Protein 6H6O (pdb70)

Sequence (237 aa):
EMPFKPLVTAGIESLLNTFLYRSPALKTARSRLLGKVLRVEVKGFSTSLILVFSSERQVDVLGEWAGDDADCTVIAYASVVLPKLRDRQQLTALIRSGELEVQGDIQVVQNFVALADLAEFDPAFKPLVTAGIESLLNTFLYRSPALKTARSRLLGKVLRVEVKGFSTSLIILVFSERQVDVLGEWAGDADCTVIAYASVLPKLRDRQQLTALIRSGELEVQGDIQVVQNFVALADLAEFD

B-factor: mean 33.16, std 16.8, range [12.69, 120.86]

Nearest PDB structures (foldseek):
  6h6o-assembly1_A  TM=1.008E+00  e=1.075E-24  Escherichia coli K-12
  6h6p-assembly1_A  TM=9.552E-01  e=2.671E-21  Escherichia coli K-12
  4uei-assembly1_A  TM=6.379E-01  e=2.459E-05  Helicoverpa armigera
  4pdx-assembly1_A  TM=7.344E-01  e=1.151E-03  Escherichia coli K-12
  2nbn-assembly1_A  TM=5.584E-01  e=2.875E-04  Aedes aegypti

Radius of gyration: 18.79 Å; Cα contacts (8 Å, |Δi|>4): 420; chains: 2; bounding box: 50×46×36 Å

Foldseek 3Di:
DDDDVVVVQVVVQVVCCVLQQPDPVLQVLLVLCAQAWEWEAAPPDPWIWIWGRHNRGIHIDGDDPDDHQKYKYAHPVCVVQLLALVSVVVCCVVVRMPMDHDPSNVNSVSVSSNVSVVDPD/DQVVVQVVVQVVQCVQQVPDPVLQVLLVLQAQFWEWEAAPPDPWIWIWGRHSRGTHIHRDDPDDGQKYKYAHPVCVVVLQALVCVVVCCVVVRIPMDHDPVNSSSVNPSSVVSDDD

Secondary structure (DSSP, 8-state):
---HHHHHHHHHHHHHHHHHTS-GGGHHHHHTTTT-EEEEEETT-SSEEEEEE-SS-EEEES--SS--SEEEEE-GGGGGG-SSHHHHHHHHHHTSEEEEE-HHHHHHHHHHHHHHHHS--/-HHHHHHHHHHHHHHHHTS-GGGHHHHHTTTT-EEEEEETT-SSEEEEEE-SS-EEEES--SS--SEEEEE-GGGGGGTT-HHHHHHHHHHTSSEEEE-HHHHHHHHHHHHHTS--

Solvent-accessible surface area: 13080 Å² total; per-residue (Å²): 97,74,84,40,61,70,21,41,13,60,21,50,42,69,34,29,29,50,46,1,23,188,7,115,78,9,120,116,4,19,57,114,0,78,59,66,14,2,51,33,52,29,102,56,72,121,57,13,29,0,8,34,2,51,102,206,75,0,52,12,71,17,130,79,119,49,133,33,55,1,21,9,34,14,123,25,23,8,118,46,71,37,142,45,88,141,60,0,50,52,8,49,205,72,57,74,6,89,35,91,68,51,69,111,2,5,40,32,33,3,29,0,25,57,72,8,136,159,17,135,92,132,55,100,66,40,16,60,18,43,40,69,30,18,29,40,10,0,24,149,22,115,87,14,121,113,24,18,55,139,0,78,59,68,16,2,58,17,50,16,102,49,64,116,77,16,30,0,6,39,1,45,116,199,38,0,52,5,87,17,140,74,117,48,136,29,59,0,23,2,31,4,119,13,24,8,58,44,73,15,59,58,100,164,58,4,78,56,7,53,201,73,58,70,1,92,35,90,67,53,75,98,2,1,56,15,22,0,22,1,3,38,116,1,37,174,174

Structure (mmCIF, N/CA/C/O backbone):
data_6H6O
#
_entry.id   6H6O
#
_cell.length_a   48.660
_cell.length_b   67.870
_cell.length_c   74.607
_cell.angle_alpha   90.00
_cell.angle_beta   90.00
_cell.angle_gamma   90.00
#
_symmetry.space_group_name_H-M   'P 21 21 21'
#
loop_
_entity.id
_entity.type
_entity.pdbx_description
1 polymer 'Ubiquinone biosynthesis protein UbiJ'
2 non-polymer '(2S)-2-hydroxybutanedioic acid'
3 non-polymer DI(HYDROXYETHYL)ETHER
4 non-polymer 'CALCIUM ION'
5 water water
#
loop_
_atom_site.group_PDB
_atom_site.id
_atom_site.type_symbol
_atom_site.label_atom_id
_atom_site.label_alt_id
_atom_site.label_comp_id
_atom_site.label_asym_id
_atom_site.label_entity_id
_atom_site.label_seq_id
_atom_site.pdbx_PDB_ins_code
_atom_site.Cartn_x
_atom_site.Cartn_y
_atom_site.Cartn_z
_atom_site.occupancy
_atom_site.B_iso_or_equiv
_atom_site.auth_seq_id
_atom_site.auth_comp_id
_atom_site.auth_asym_id
_atom_site.auth_atom_id
_atom_site.pdbx_PDB_model_num
ATOM 1 N N . GLU A 1 11 ? -45.846 1.979 -11.858 1.00 56.60 11 GLU A N 1
ATOM 2 C CA . GLU A 1 11 ? -45.340 2.053 -13.225 1.00 55.34 11 GLU A CA 1
ATOM 3 C C . GLU A 1 11 ? -44.039 2.871 -13.310 1.00 58.78 11 GLU A C 1
ATOM 4 O O . GLU A 1 11 ? -44.012 4.036 -12.903 1.00 59.30 11 GLU A O 1
ATOM 10 N N . MET A 1 12 ? -42.962 2.247 -13.827 1.00 53.43 12 MET A N 1
ATOM 11 C CA . MET A 1 12 ? -41.645 2.876 -13.993 1.00 51.77 12 MET A CA 1
ATOM 12 C C . MET A 1 12 ? -41.481 3.363 -15.444 1.00 50.07 12 MET A C 1
ATOM 13 O O . MET A 1 12 ? -41.594 2.528 -16.346 1.00 49.81 12 MET A O 1
ATOM 18 N N . PRO A 1 13 ? -41.210 4.673 -15.712 1.00 42.18 13 PRO A N 1
ATOM 19 C CA . PRO A 1 13 ? -41.026 5.121 -17.113 1.00 39.09 13 PRO A CA 1
ATOM 20 C C . PRO A 1 13 ? -39.923 4.347 -17.831 1.00 34.92 13 PRO A C 1
ATOM 21 O O . PRO A 1 13 ? -38.939 3.951 -17.198 1.00 33.03 13 PRO A O 1
ATOM 25 N N . PHE A 1 14 ? -40.088 4.137 -19.146 1.00 27.75 14 PHE A N 1
ATOM 26 C CA . PHE A 1 14 ? -39.176 3.305 -19.940 1.00 25.94 14 PHE A CA 1
ATOM 27 C C . PHE A 1 14 ? -37.774 3.871 -20.113 1.00 25.94 14 PHE A C 1
ATOM 28 O O . PHE A 1 14 ? -36.801 3.128 -19.902 1.00 24.47 14 PHE A O 1
ATOM 36 N N . LYS A 1 15 ? -37.663 5.136 -20.576 1.00 22.36 15 LYS A N 1
ATOM 37 C CA . LYS A 1 15 ? -36.369 5.763 -20.849 1.00 22.34 15 LYS A CA 1
ATOM 38 C C . LYS A 1 15 ? -35.390 5.698 -19.653 1.00 23.41 15 LYS A C 1
ATOM 39 O O . LYS A 1 15 ? -34.292 5.214 -19.886 1.00 23.13 15 LYS A O 1
ATOM 45 N N . PRO A 1 16 ? -35.732 6.115 -18.394 1.00 23.06 16 PRO A N 1
ATOM 46 C CA . PRO A 1 16 ? -34.760 5.992 -17.282 1.00 23.16 16 PRO A CA 1
ATOM 47 C C . PRO A 1 16 ? -34.318 4.548 -17.003 1.00 24.25 16 PRO A C 1
ATOM 48 O O . PRO A 1 16 ? -33.176 4.339 -16.594 1.00 22.85 16 PRO A O 1
ATOM 52 N N . LEU A 1 17 ? -35.199 3.550 -17.271 1.00 20.77 17 LEU A N 1
ATOM 53 C CA . LEU A 1 17 ? -34.830 2.134 -17.114 1.00 19.74 17 LEU A CA 1
ATOM 54 C C . LEU A 1 17 ? -33.787 1.738 -18.157 1.00 22.59 17 LEU A C 1
ATOM 55 O O . LEU A 1 17 ? -32.868 0.987 -17.841 1.00 20.74 17 LEU A O 1
ATOM 60 N N . VAL A 1 18 ? -33.926 2.249 -19.400 1.00 19.70 18 VAL A N 1
ATOM 61 C CA . VAL A 1 18 ? -32.967 1.983 -20.485 1.00 19.87 18 VAL A CA 1
ATOM 62 C C . VAL A 1 18 ? -31.587 2.619 -20.146 1.00 21.00 18 VAL A C 1
ATOM 63 O O . VAL A 1 18 ? -30.548 1.946 -20.259 1.00 19.94 18 VAL A O 1
ATOM 67 N N . THR A 1 19 ? -31.574 3.916 -19.740 1.00 18.61 19 THR A N 1
ATOM 68 C CA . THR A 1 19 ? -30.295 4.580 -19.408 1.00 18.16 19 THR A CA 1
ATOM 69 C C . THR A 1 19 ? -29.594 3.891 -18.217 1.00 21.18 19 THR A C 1
ATOM 70 O O . THR A 1 19 ? -28.381 3.660 -18.278 1.00 21.06 19 THR A O 1
ATOM 74 N N . ALA A 1 20 ? -30.358 3.519 -17.177 1.00 18.67 20 ALA A N 1
ATOM 75 C CA . ALA A 1 20 ? -29.815 2.790 -16.009 1.00 20.26 20 ALA A CA 1
ATOM 76 C C . ALA A 1 20 ? -29.198 1.428 -16.405 1.00 21.20 20 ALA A C 1
ATOM 77 O O . ALA A 1 20 ? -28.118 1.083 -15.912 1.00 20.06 20 ALA A O 1
ATOM 79 N N . GLY A 1 21 ? -29.868 0.702 -17.310 1.00 18.37 21 GLY A N 1
ATOM 80 C CA . GLY A 1 21 ? -29.416 -0.592 -17.833 1.00 18.17 21 GLY A CA 1
ATOM 81 C C . GLY A 1 21 ? -28.122 -0.456 -18.620 1.00 19.37 21 GLY A C 1
ATOM 82 O O . GLY A 1 21 ? -27.169 -1.220 -18.409 1.00 18.32 21 GLY A O 1
ATOM 83 N N . ILE A 1 22 ? -28.051 0.558 -19.489 1.00 15.44 22 ILE A N 1
ATOM 84 C CA . ILE A 1 22 ? -26.831 0.821 -20.266 1.00 15.67 22 ILE A CA 1
ATOM 85 C C . ILE A 1 22 ? -25.684 1.167 -19.317 1.00 18.15 22 ILE A C 1
ATOM 86 O O . ILE A 1 22 ? -24.582 0.658 -19.498 1.00 17.86 22 ILE A O 1
ATOM 91 N N . GLU A 1 23 ? -25.949 2.006 -18.292 1.00 15.57 23 GLU A N 1
ATOM 92 C CA . GLU A 1 23 ? -24.932 2.400 -17.313 1.00 15.25 23 GLU A CA 1
ATOM 93 C C . GLU A 1 23 ? -24.379 1.161 -16.586 1.00 18.17 23 GLU A C 1
ATOM 94 O O . GLU A 1 23 ? -23.154 1.012 -16.469 1.00 16.82 23 GLU A O 1
ATOM 100 N N . SER A 1 24 ? -25.288 0.267 -16.115 1.00 16.42 24 SER A N 1
ATOM 101 C CA . SER A 1 24 ? -24.879 -0.954 -15.424 1.00 16.26 24 SER A CA 1
ATOM 102 C C . SER A 1 24 ? -23.976 -1.827 -16.326 1.00 21.22 24 SER A C 1
ATOM 103 O O . SER A 1 24 ? -22.923 -2.281 -15.884 1.00 21.75 24 SER A O 1
ATOM 106 N N . LEU A 1 25 ? -24.384 -2.015 -17.589 1.00 18.42 25 LEU A N 1
ATOM 107 C CA . LEU A 1 25 ? -23.656 -2.802 -18.596 1.00 19.09 25 LEU A CA 1
ATOM 108 C C . LEU A 1 25 ? -22.258 -2.214 -18.817 1.00 21.08 25 LEU A C 1
ATOM 109 O O . LEU A 1 25 ? -21.280 -2.958 -18.750 1.00 20.28 25 LEU A O 1
ATOM 114 N N . LEU A 1 26 ? -22.172 -0.895 -19.076 1.00 16.76 26 LEU A N 1
ATOM 115 C CA . LEU A 1 26 ? -20.894 -0.204 -19.302 1.00 16.97 26 LEU A CA 1
ATOM 116 C C . LEU A 1 26 ? -19.970 -0.289 -18.107 1.00 20.65 26 LEU A C 1
ATOM 117 O O . LEU A 1 26 ? -18.775 -0.495 -18.291 1.00 21.09 26 LEU A O 1
ATOM 122 N N . ASN A 1 27 ? -20.508 -0.138 -16.880 1.00 16.24 27 ASN A N 1
ATOM 123 C CA . ASN A 1 27 ? -19.661 -0.226 -15.703 1.00 16.72 27 ASN A CA 1
ATOM 124 C C . ASN A 1 27 ? -19.130 -1.646 -15.454 1.00 20.16 27 ASN A C 1
ATOM 125 O O . ASN A 1 27 ? -17.938 -1.808 -15.190 1.00 18.87 27 ASN A O 1
ATOM 130 N N . THR A 1 28 ? -19.967 -2.661 -15.628 1.00 16.98 28 THR A N 1
ATOM 131 C CA . THR A 1 28 ? -19.483 -4.035 -15.447 1.00 17.39 28 THR A CA 1
ATOM 132 C C . THR A 1 28 ? -18.446 -4.404 -16.521 1.00 22.42 28 THR A C 1
ATOM 133 O O . THR A 1 28 ? -17.446 -5.065 -16.222 1.00 24.26 28 THR A O 1
ATOM 137 N N . PHE A 1 29 ? -18.663 -3.950 -17.755 1.00 18.92 29 PHE A N 1
ATOM 138 C CA . PHE A 1 29 ? -17.783 -4.279 -18.879 1.00 21.06 29 PHE A CA 1
ATOM 139 C C . PHE A 1 29 ? -16.441 -3.517 -18.883 1.00 21.94 29 PHE A C 1
ATOM 140 O O . PHE A 1 29 ? -15.378 -4.121 -19.129 1.00 21.11 29 PHE A O 1
ATOM 148 N N . LEU A 1 30 ? -16.489 -2.221 -18.555 1.00 18.05 30 LEU A N 1
ATOM 149 C CA . LEU A 1 30 ? -15.349 -1.313 -18.650 1.00 17.55 30 LEU A CA 1
ATOM 150 C C . LEU A 1 30 ? -14.660 -0.932 -17.357 1.00 21.92 30 LEU A C 1
ATOM 151 O O . LEU A 1 30 ? -13.457 -0.694 -17.389 1.00 21.77 30 LEU A O 1
ATOM 156 N N . TYR A 1 31 ? -15.389 -0.845 -16.238 1.00 18.29 31 TYR A N 1
ATOM 157 C CA . TYR A 1 31 ? -14.820 -0.365 -14.976 1.00 18.16 31 TYR A CA 1
ATOM 158 C C . TYR A 1 31 ? -14.540 -1.411 -13.908 1.00 22.50 31 TYR A C 1
ATOM 159 O O . TYR A 1 31 ? -13.936 -1.070 -12.883 1.00 24.37 31 TYR A O 1
ATOM 168 N N . ARG A 1 32 ? -14.987 -2.656 -14.107 1.00 18.30 32 ARG A N 1
ATOM 169 C CA . ARG A 1 32 ? -14.794 -3.693 -13.091 1.00 19.60 32 ARG A CA 1
ATOM 170 C C . ARG A 1 32 ? -13.310 -4.119 -12.976 1.00 23.66 32 ARG A C 1
ATOM 171 O O . ARG A 1 32 ? -12.839 -4.364 -11.867 1.00 24.37 32 ARG A O 1
ATOM 179 N N . SER A 1 33 ? -12.593 -4.196 -14.107 1.00 19.00 33 SER A N 1
ATOM 180 C CA . SER A 1 33 ? -11.211 -4.666 -14.075 1.00 18.21 33 SER A CA 1
ATOM 181 C C . SER A 1 33 ? -10.175 -3.576 -13.789 1.00 21.27 33 SER A C 1
ATOM 182 O O . SER A 1 33 ? -10.043 -2.633 -14.574 1.00 20.21 33 SER A O 1
ATOM 185 N N . PRO A 1 34 ? -9.347 -3.747 -12.734 1.00 20.03 34 PRO A N 1
ATOM 186 C CA . PRO A 1 34 ? -8.283 -2.754 -12.480 1.00 19.55 34 PRO A CA 1
ATOM 187 C C . PRO A 1 34 ? -7.183 -2.745 -13.554 1.00 20.99 34 PRO A C 1
ATOM 188 O O . PRO A 1 34 ? -6.467 -1.744 -13.654 1.00 21.28 34 PRO A O 1
ATOM 192 N N . ALA A 1 35 ? -7.074 -3.832 -14.393 1.00 16.81 35 ALA A N 1
ATOM 193 C CA . ALA A 1 35 ? -6.068 -3.887 -15.459 1.00 17.42 35 ALA A CA 1
ATOM 194 C C . ALA A 1 35 ? -6.275 -2.782 -16.525 1.00 19.76 35 ALA A C 1
ATOM 195 O O . ALA A 1 35 ? -5.322 -2.419 -17.216 1.00 19.37 35 ALA A O 1
ATOM 197 N N . LEU A 1 3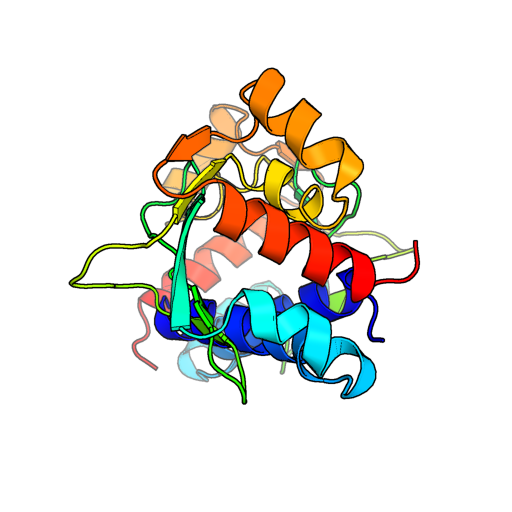6 ? -7.522 -2.298 -16.679 1.00 16.12 36 LEU A N 1
ATOM 198 C CA . LEU A 1 36 ? -7.869 -1.280 -17.687 1.00 15.65 36 LEU A CA 1
ATOM 199 C C . LEU A 1 36 ? -7.655 0.177 -17.258 1.00 19.64 36 LEU A C 1
ATOM 200 O O . LEU A 1 36 ? -7.951 1.095 -18.040 1.00 17.84 36 LEU A O 1
ATOM 205 N N . LYS A 1 37 ? -7.162 0.391 -16.032 1.00 18.66 37 LYS A N 1
ATOM 206 C CA . LYS A 1 37 ? -6.991 1.732 -15.470 1.00 18.79 37 LYS A CA 1
ATOM 207 C C . LYS A 1 37 ? -6.300 2.734 -16.414 1.00 18.61 37 LYS A C 1
ATOM 208 O O . LYS A 1 37 ? -6.826 3.829 -16.596 1.00 18.70 37 LYS A O 1
ATOM 214 N N . THR A 1 38 ? -5.167 2.361 -17.050 1.00 16.31 38 THR A N 1
ATOM 215 C CA . THR A 1 38 ? -4.464 3.332 -17.925 1.00 16.43 38 THR A CA 1
ATOM 216 C C . THR A 1 38 ? -5.268 3.678 -19.182 1.00 21.07 38 THR A C 1
ATOM 217 O O . THR A 1 38 ? -5.191 4.815 -19.666 1.00 21.20 38 THR A O 1
ATOM 221 N N . ALA A 1 39 ? -6.056 2.708 -19.697 1.00 17.86 39 ALA A N 1
ATOM 222 C CA . ALA A 1 39 ? -6.905 2.934 -20.865 1.00 17.08 39 ALA A CA 1
ATOM 223 C C . ALA A 1 39 ? -8.086 3.835 -20.476 1.00 20.18 39 ALA A C 1
ATOM 224 O O . ALA A 1 39 ? -8.439 4.725 -21.243 1.00 19.36 39 ALA A O 1
ATOM 226 N N . ARG A 1 40 ? -8.669 3.645 -19.280 1.00 15.44 40 ARG A N 1
ATOM 227 C CA . ARG A 1 40 ? -9.778 4.511 -18.822 1.00 16.54 40 ARG A CA 1
ATOM 228 C C . ARG A 1 40 ? -9.313 5.937 -18.553 1.00 20.05 40 ARG A C 1
ATOM 229 O O . ARG A 1 40 ? -10.086 6.874 -18.790 1.00 19.53 40 ARG A O 1
ATOM 237 N N . SER A 1 41 ? -8.039 6.112 -18.101 1.00 16.77 41 SER A N 1
ATOM 238 C CA . SER A 1 41 ? -7.502 7.450 -17.770 1.00 16.82 41 SER A CA 1
ATOM 239 C C . SER A 1 41 ? -7.608 8.446 -18.921 1.00 20.14 41 SER A C 1
ATOM 240 O O . SER A 1 41 ? -7.820 9.636 -18.684 1.00 18.76 41 SER A O 1
ATOM 243 N N . ARG A 1 42 ? -7.504 7.939 -20.171 1.00 16.13 42 ARG A N 1
ATOM 244 C CA . ARG A 1 42 ? -7.603 8.748 -21.391 1.00 16.33 42 ARG A CA 1
ATOM 245 C C . ARG A 1 42 ? -8.993 9.419 -21.549 1.00 18.02 42 ARG A C 1
ATOM 246 O O . ARG A 1 42 ? -9.114 10.388 -22.282 1.00 19.24 42 ARG A O 1
ATOM 254 N N . LEU A 1 43 ? -10.026 8.889 -20.881 1.00 12.69 43 LEU A N 1
ATOM 255 C CA . LEU A 1 43 ? -11.414 9.383 -20.956 1.00 13.66 43 LEU A CA 1
ATOM 256 C C . LEU A 1 43 ? -11.839 10.179 -19.717 1.00 16.55 43 LEU A C 1
ATOM 257 O O . LEU A 1 43 ? -12.964 10.684 -19.691 1.00 16.54 43 LEU A O 1
ATOM 262 N N . LEU A 1 44 ? -10.984 10.276 -18.695 1.00 15.51 44 LEU A N 1
ATOM 263 C CA . LEU A 1 44 ? -11.374 10.962 -17.438 1.00 17.10 44 LEU A CA 1
ATOM 264 C C . LEU A 1 44 ? -11.863 12.376 -17.670 1.00 17.59 44 LEU A C 1
ATOM 265 O O . LEU A 1 44 ? -11.205 13.158 -18.346 1.00 16.94 44 LEU A O 1
ATOM 270 N N . GLY A 1 45 ? -13.058 12.649 -17.170 1.00 15.86 45 GLY A N 1
ATOM 271 C CA . GLY A 1 45 ? -13.700 13.953 -17.304 1.00 16.15 45 GLY A CA 1
ATOM 272 C C . GLY A 1 45 ? -14.390 14.212 -18.624 1.00 19.62 45 GLY A C 1
ATOM 273 O O . GLY A 1 45 ? -15.040 15.252 -18.784 1.00 19.84 45 GLY A O 1
ATOM 274 N N . LYS A 1 46 ? -14.311 13.266 -19.567 1.00 15.21 46 LYS A N 1
ATOM 275 C CA . LYS A 1 46 ? -14.940 13.441 -20.873 1.00 13.83 46 LYS A CA 1
ATOM 276 C C . LYS A 1 46 ? -16.441 13.217 -20.855 1.00 17.71 46 LYS A C 1
ATOM 277 O O . LYS A 1 46 ? -16.957 12.373 -20.104 1.00 17.11 46 LYS A O 1
ATOM 283 N N . VAL A 1 47 ? -17.143 13.997 -21.681 1.00 13.43 47 VAL A N 1
ATOM 284 C CA . VAL A 1 47 ? -18.584 13.901 -21.943 1.00 12.75 47 VAL A CA 1
ATOM 285 C C . VAL A 1 47 ? -18.762 13.460 -23.418 1.00 18.89 47 VAL A C 1
ATOM 286 O O . VAL A 1 47 ? -18.406 14.214 -24.339 1.00 17.53 47 VAL A O 1
ATOM 290 N N . LEU A 1 48 ? -19.287 12.242 -23.632 1.00 17.14 48 LEU A N 1
ATOM 291 C CA . LEU A 1 48 ? -19.510 11.699 -24.963 1.00 17.26 48 LEU A CA 1
ATOM 292 C C . LEU A 1 48 ? -21.011 11.603 -25.208 1.00 19.71 48 LEU A C 1
ATOM 293 O O . LEU A 1 48 ? -21.696 10.859 -24.503 1.00 16.69 48 LEU A O 1
ATOM 298 N N . ARG A 1 49 ? -21.512 12.364 -26.198 1.00 16.63 49 ARG A N 1
ATOM 299 C CA . ARG A 1 49 ? -22.932 12.349 -26.571 1.00 16.21 49 ARG A CA 1
ATOM 300 C C . ARG A 1 49 ? -23.143 11.383 -27.737 1.00 20.00 49 ARG A C 1
ATOM 301 O O . ARG A 1 49 ? -22.452 11.476 -28.745 1.00 20.54 49 ARG A O 1
ATOM 309 N N . VAL A 1 50 ? -24.108 10.473 -27.600 1.00 16.93 50 VAL A N 1
ATOM 310 C CA . VAL A 1 50 ? -24.418 9.461 -28.607 1.00 17.89 50 VAL A CA 1
ATOM 311 C C . VAL A 1 50 ? -25.840 9.699 -29.104 1.00 23.57 50 VAL A C 1
ATOM 312 O O . VAL A 1 50 ? -26.794 9.627 -28.322 1.00 22.74 50 VAL A O 1
ATOM 316 N N . GLU A 1 51 ? -25.964 10.045 -30.394 1.00 21.45 51 GLU A N 1
ATOM 317 C CA . GLU A 1 51 ? -27.249 10.271 -31.059 1.00 21.85 51 GLU A CA 1
ATOM 318 C C . GLU A 1 51 ? -27.514 9.037 -31.910 1.00 26.12 51 GLU A C 1
ATOM 319 O O . GLU A 1 51 ? -26.830 8.827 -32.915 1.00 25.43 51 GLU A O 1
ATOM 325 N N . VAL A 1 52 ? -28.425 8.170 -31.463 1.00 24.30 52 VAL A N 1
ATOM 326 C CA . VAL A 1 52 ? -28.725 6.947 -32.209 1.00 25.06 52 VAL A CA 1
ATOM 327 C C . VAL A 1 52 ? -29.835 7.315 -33.203 1.00 27.64 52 VAL A C 1
ATOM 328 O O . VAL A 1 52 ? -30.936 7.698 -32.786 1.00 25.87 52 VAL A O 1
ATOM 332 N N . LYS A 1 53 ? -29.521 7.243 -34.513 1.00 24.14 53 LYS A N 1
ATOM 333 C CA . LYS A 1 53 ? -30.466 7.572 -35.576 1.00 25.43 53 LYS A CA 1
ATOM 334 C C . LYS A 1 53 ? -31.728 6.688 -35.460 1.00 29.10 53 LYS A C 1
ATOM 335 O O . LYS A 1 53 ? -31.614 5.496 -35.178 1.00 26.75 53 LYS A O 1
ATOM 341 N N . GLY A 1 54 ? -32.900 7.301 -35.608 1.00 29.04 54 GLY A N 1
ATOM 342 C CA . GLY A 1 54 ? -34.171 6.585 -35.493 1.00 30.09 54 GLY A CA 1
ATOM 343 C C . GLY A 1 54 ? -34.776 6.629 -34.103 1.00 34.62 54 GLY A C 1
ATOM 344 O O . GLY A 1 54 ? -35.960 6.330 -33.937 1.00 33.89 54 GLY A O 1
ATOM 345 N N . PHE A 1 55 ? -33.976 7.008 -33.100 1.00 32.20 55 PHE A N 1
ATOM 346 C CA . PHE A 1 55 ? -34.424 7.167 -31.714 1.00 32.50 55 PHE A CA 1
ATOM 347 C C . PHE A 1 55 ? -34.595 8.665 -31.450 1.00 39.89 55 PHE A C 1
ATOM 348 O O . PHE A 1 55 ? -33.816 9.473 -31.958 1.00 40.30 55 PHE A O 1
ATOM 356 N N . SER A 1 56 ? -35.616 9.035 -30.686 1.00 38.53 56 SER A N 1
ATOM 357 C CA . SER A 1 56 ? -35.918 10.443 -30.425 1.00 39.69 56 SER A CA 1
ATOM 358 C C . SER A 1 56 ? -35.064 11.083 -29.326 1.00 43.62 56 SER A C 1
ATOM 359 O O . SER A 1 56 ? -35.071 12.309 -29.196 1.00 44.99 56 SER A O 1
ATOM 362 N N . THR A 1 57 ? -34.314 10.270 -28.555 1.00 37.64 57 THR A N 1
ATOM 363 C CA . THR A 1 57 ? -33.515 10.764 -27.435 1.00 35.59 57 THR A CA 1
ATOM 3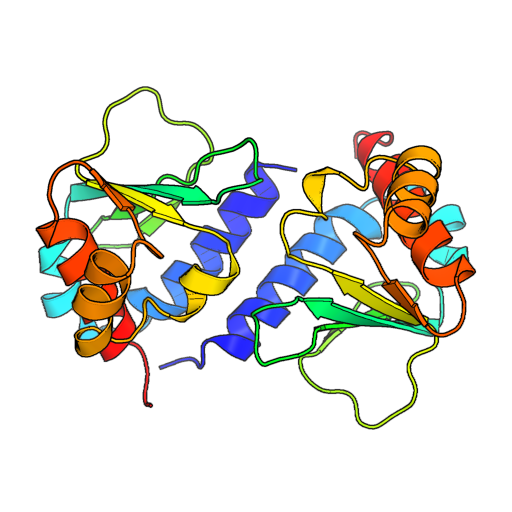64 C C . THR A 1 57 ? -32.010 10.505 -27.571 1.00 33.79 57 THR A C 1
ATOM 365 O O . THR A 1 57 ? -31.594 9.560 -28.219 1.00 33.07 57 THR A O 1
ATOM 369 N N . SER A 1 58 ? -31.212 11.309 -26.884 1.00 27.83 58 SER A N 1
ATOM 370 C CA . SER A 1 58 ? -29.751 11.207 -26.836 1.00 26.09 58 SER A CA 1
ATOM 371 C C . SER A 1 58 ? -29.314 10.301 -25.658 1.00 27.64 58 SER A C 1
ATOM 372 O O . SER A 1 58 ? -30.093 10.069 -24.727 1.00 27.18 58 SER A O 1
ATOM 375 N N . LEU A 1 59 ? -28.063 9.817 -25.710 1.00 22.63 59 LEU A N 1
ATOM 376 C CA . LEU A 1 59 ? -27.401 9.096 -24.627 1.00 21.48 59 LEU A CA 1
ATOM 377 C C . LEU A 1 59 ? -26.143 9.926 -24.321 1.00 23.85 59 LEU A C 1
ATOM 378 O O . LEU A 1 59 ? -25.413 10.294 -25.232 1.00 25.04 59 LEU A O 1
ATOM 383 N N . ILE A 1 60 ? -25.913 10.236 -23.069 1.00 16.92 60 ILE A N 1
ATOM 384 C CA . ILE A 1 60 ? -24.735 11.015 -22.698 1.00 16.15 60 ILE A CA 1
ATOM 385 C C . ILE A 1 60 ? -23.928 10.196 -21.686 1.00 19.69 60 ILE A C 1
ATOM 386 O O . ILE A 1 60 ? -24.463 9.758 -20.676 1.00 20.08 60 ILE A O 1
ATOM 391 N N . LEU A 1 61 ? -22.663 9.944 -22.010 1.00 15.13 61 LEU A N 1
ATOM 392 C CA . LEU A 1 61 ? -21.742 9.161 -21.178 1.00 14.23 61 LEU A CA 1
ATOM 393 C C . LEU A 1 61 ? -20.756 10.132 -20.519 1.00 18.54 61 LEU A C 1
ATOM 394 O O . LEU A 1 61 ? -20.082 10.897 -21.228 1.00 17.36 61 LEU A O 1
ATOM 399 N N . VAL A 1 62 ? -20.698 10.135 -19.183 1.00 13.29 62 VAL A N 1
ATOM 400 C CA . VAL A 1 62 ? -19.778 11.036 -18.438 1.00 13.51 62 VAL A CA 1
ATOM 401 C C . VAL A 1 62 ? -18.787 10.147 -17.716 1.00 17.43 62 VAL A C 1
ATOM 402 O O . VAL A 1 62 ? -19.175 9.427 -16.801 1.00 17.55 62 VAL A O 1
ATOM 406 N N . PHE A 1 63 ? -17.514 10.219 -18.106 1.00 16.10 63 PHE A N 1
ATOM 407 C CA . PHE A 1 63 ? -16.475 9.353 -17.560 1.00 15.39 63 PHE A CA 1
ATOM 408 C C . PHE A 1 63 ? -15.757 9.917 -16.330 1.00 21.10 63 PHE A C 1
ATOM 409 O O . PHE A 1 63 ? -15.148 10.983 -16.406 1.00 20.10 63 PHE A O 1
ATOM 417 N N . SER A 1 64 ? -15.825 9.191 -15.194 1.00 18.44 64 SER A N 1
ATOM 418 C CA A SER A 1 64 ? -15.097 9.568 -13.982 0.62 19.14 64 SER A CA 1
ATOM 419 C CA B SER A 1 64 ? -15.147 9.526 -13.933 0.38 19.05 64 SER A CA 1
ATOM 420 C C . SER A 1 64 ? -14.106 8.427 -13.647 1.00 22.23 64 SER A C 1
ATOM 421 O O . SER A 1 64 ? -14.038 7.452 -14.400 1.00 21.12 64 SER A O 1
ATOM 426 N N . GLU A 1 65 ? -13.32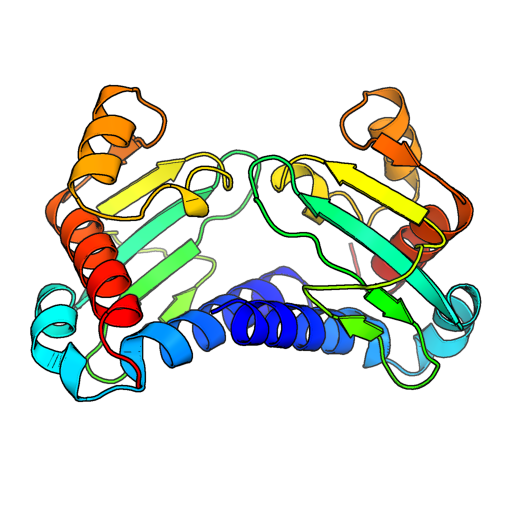0 8.556 -12.571 1.00 17.57 65 GLU A N 1
ATOM 427 C CA . GLU A 1 65 ? -12.324 7.541 -12.217 1.00 17.83 65 GLU A CA 1
ATOM 428 C C . GLU A 1 65 ? -12.946 6.173 -11.835 1.00 21.82 65 GLU A C 1
ATOM 429 O O . GLU A 1 65 ? -12.427 5.157 -12.251 1.00 21.75 65 GLU A O 1
ATOM 435 N N . ARG A 1 66 ? -14.052 6.146 -11.108 1.00 19.25 66 ARG A N 1
ATOM 436 C CA . ARG A 1 66 ? -14.600 4.858 -10.647 1.00 19.38 66 ARG A CA 1
ATOM 437 C C . ARG A 1 66 ? -15.782 4.348 -11.455 1.00 22.58 66 ARG A C 1
ATOM 438 O O . ARG A 1 66 ? -16.167 3.181 -11.303 1.00 20.40 66 ARG A O 1
ATOM 446 N N . GLN A 1 67 ? -16.372 5.209 -12.297 1.00 19.58 67 GLN A N 1
ATOM 447 C CA . GLN A 1 67 ? -17.489 4.778 -13.130 1.00 19.15 67 GLN A CA 1
ATOM 448 C C . GLN A 1 67 ? -17.768 5.720 -14.263 1.00 22.07 67 GLN A C 1
ATOM 449 O O . GLN A 1 67 ? -17.246 6.849 -14.286 1.00 19.36 67 GLN A O 1
ATOM 455 N N . VAL A 1 68 ? -18.659 5.272 -15.165 1.00 17.30 68 VAL A N 1
ATOM 456 C CA . VAL A 1 68 ? -19.216 6.105 -16.230 1.00 16.44 68 VAL A CA 1
ATOM 457 C C . VAL A 1 68 ? -20.696 6.257 -15.862 1.00 19.65 68 VAL A C 1
ATOM 458 O O . VAL A 1 68 ? -21.359 5.292 -15.426 1.00 18.84 68 VAL A O 1
ATOM 462 N N . ASP A 1 69 ? -21.186 7.469 -15.983 1.00 15.73 69 ASP A N 1
ATOM 463 C CA . ASP A 1 69 ? -22.573 7.761 -15.728 1.00 16.43 69 ASP A CA 1
ATOM 464 C C . ASP A 1 69 ? -23.255 7.962 -17.063 1.00 21.51 69 ASP A C 1
ATOM 465 O O . ASP A 1 69 ? -22.673 8.560 -17.969 1.00 20.57 69 ASP A O 1
ATOM 470 N N . VAL A 1 70 ? -24.468 7.386 -17.208 1.00 18.03 70 VAL A N 1
ATOM 471 C CA . VAL A 1 70 ? -25.236 7.511 -18.428 1.00 17.38 70 VAL A CA 1
ATOM 472 C C . VAL A 1 70 ? -26.476 8.359 -18.109 1.00 21.98 70 VAL A C 1
ATOM 473 O O . VAL A 1 70 ? -27.173 8.079 -17.128 1.00 20.08 70 VAL A O 1
ATOM 477 N N . LEU A 1 71 ? -26.731 9.378 -18.930 1.00 19.95 71 LEU A N 1
ATOM 478 C CA . LEU A 1 71 ? -27.875 10.288 -18.785 1.00 21.61 71 LEU A CA 1
ATOM 479 C C . LEU A 1 71 ? -28.645 10.349 -20.094 1.00 24.74 71 LEU A C 1
ATOM 480 O O . LEU A 1 71 ? -28.092 10.076 -21.153 1.00 22.76 71 LEU A O 1
ATOM 485 N N . GLY A 1 72 ? -29.913 10.711 -20.007 1.00 22.17 72 GLY A N 1
ATOM 486 C CA . GLY A 1 72 ? -30.775 10.834 -21.175 1.00 22.88 72 GLY A CA 1
ATOM 487 C C . GLY A 1 72 ? -30.866 12.266 -21.655 1.00 27.19 72 GLY A C 1
ATOM 488 O O . GLY A 1 72 ? -31.339 12.506 -22.768 1.00 26.47 72 GLY A O 1
ATOM 489 N N . GLU A 1 73 ? -30.384 13.224 -20.846 1.00 23.87 73 GLU A N 1
ATOM 490 C CA . GLU A 1 73 ? -30.372 14.649 -21.173 1.00 24.42 73 GLU A CA 1
ATOM 491 C C . GLU A 1 73 ? -29.072 15.232 -20.654 1.00 29.26 73 GLU A C 1
ATOM 492 O O . GLU A 1 73 ? -28.536 14.757 -19.647 1.00 28.88 73 GLU A O 1
ATOM 498 N N . TRP A 1 74 ? -28.593 16.301 -21.306 1.00 26.19 74 TRP A N 1
ATOM 499 C CA . TRP A 1 74 ? -27.394 17.028 -20.896 1.00 25.95 74 TRP A CA 1
ATOM 500 C C . TRP A 1 74 ? -27.476 18.470 -21.354 1.00 30.65 74 TRP A C 1
ATOM 501 O O . TRP A 1 74 ? -27.397 18.736 -22.551 1.00 28.91 74 TRP A O 1
ATOM 512 N N . ALA A 1 75 ? -27.604 19.394 -20.416 1.00 29.00 75 ALA A N 1
ATOM 513 C CA . ALA A 1 75 ? -27.698 20.793 -20.791 1.00 30.48 75 ALA A CA 1
ATOM 514 C C . ALA A 1 75 ? -26.349 21.438 -21.192 1.00 35.94 75 ALA A C 1
ATOM 515 O O . ALA A 1 75 ? -26.355 22.408 -21.944 1.00 37.40 75 ALA A O 1
ATOM 517 N N . GLY A 1 76 ? -25.227 20.900 -20.734 1.00 31.00 76 GLY A N 1
ATOM 518 C CA . GLY A 1 76 ? -23.885 21.396 -21.020 1.00 30.27 76 GLY A CA 1
ATOM 519 C C . GLY A 1 76 ? -23.301 21.006 -22.360 1.00 33.11 76 GLY A C 1
ATOM 520 O O . GLY A 1 76 ? -24.025 20.602 -23.284 1.00 32.40 76 GLY A O 1
ATOM 521 N N . ASP A 1 77 ? -21.969 21.121 -22.447 1.00 28.25 77 ASP A N 1
ATOM 522 C CA A ASP A 1 77 ? -21.256 20.800 -23.671 0.50 26.87 77 ASP A CA 1
ATOM 523 C CA B ASP A 1 77 ? -21.202 20.837 -23.640 0.50 27.50 77 ASP A CA 1
ATOM 524 C C . ASP A 1 77 ? -20.696 19.406 -23.624 1.00 29.96 77 ASP A C 1
ATOM 525 O O . ASP A 1 77 ? -20.298 18.917 -22.553 1.00 31.03 77 ASP A O 1
ATOM 534 N N . ALA A 1 78 ? -20.741 18.738 -24.785 1.00 24.01 78 ALA A N 1
ATOM 535 C CA . ALA A 1 78 ? -20.203 17.395 -24.972 1.00 21.82 78 ALA A CA 1
ATOM 536 C C . ALA A 1 78 ? -18.837 17.612 -25.600 1.00 22.16 78 ALA A C 1
ATOM 537 O O . ALA A 1 78 ? -18.660 18.509 -26.425 1.00 21.45 78 ALA A O 1
ATOM 539 N N . ASP A 1 79 ? -17.862 16.797 -25.221 1.00 16.03 79 ASP A N 1
ATOM 540 C CA . ASP A 1 79 ? -16.518 16.887 -25.770 1.00 16.16 79 ASP A CA 1
ATOM 541 C C . ASP A 1 79 ? -16.460 16.255 -27.154 1.00 20.07 79 ASP A C 1
ATOM 542 O O . ASP A 1 79 ? -15.625 16.625 -27.995 1.00 19.25 79 ASP A O 1
ATOM 547 N N . CYS A 1 80 ? -17.350 15.293 -27.373 1.00 15.94 80 CYS A N 1
ATOM 548 C CA . CYS A 1 80 ? -17.457 14.545 -28.619 1.00 16.95 80 CYS A CA 1
ATOM 549 C C . CYS A 1 80 ? -18.909 14.107 -28.771 1.00 19.96 80 CYS A C 1
ATOM 550 O O . CYS A 1 80 ? -19.563 13.746 -27.779 1.00 17.82 80 CYS A O 1
ATOM 553 N N . THR A 1 81 ? -19.413 14.171 -30.009 1.00 17.42 81 THR A N 1
ATOM 554 C CA . THR A 1 81 ? -20.779 13.742 -30.329 1.00 17.47 81 THR A CA 1
ATOM 555 C C . THR A 1 81 ? -20.687 12.778 -31.506 1.00 21.08 81 THR A C 1
ATOM 556 O O . THR A 1 81 ? -20.028 13.083 -32.516 1.00 21.44 81 THR A O 1
ATOM 560 N N . VAL A 1 82 ? -21.321 11.615 -31.360 1.00 16.21 82 VAL A N 1
ATOM 561 C CA . VAL A 1 82 ? -21.324 10.591 -32.391 1.00 18.11 82 VAL A CA 1
ATOM 562 C C . VAL A 1 82 ? -22.754 10.360 -32.833 1.00 21.81 82 VAL A C 1
ATOM 563 O O . VAL A 1 82 ? -23.666 10.358 -31.992 1.00 21.79 82 VAL A O 1
ATOM 567 N N . ILE A 1 83 ? -22.961 10.263 -34.156 1.00 19.99 83 ILE A N 1
ATOM 568 C CA . ILE A 1 83 ? -24.277 10.051 -34.763 1.00 19.58 83 ILE A CA 1
ATOM 569 C C . ILE A 1 83 ? -24.188 8.814 -35.668 1.00 21.38 83 ILE A C 1
ATOM 570 O O . ILE A 1 83 ? -23.355 8.776 -36.573 1.00 21.62 83 ILE A O 1
ATOM 575 N N . ALA A 1 84 ? -25.021 7.791 -35.397 1.00 19.07 84 ALA A N 1
ATOM 576 C CA . ALA A 1 84 ? -24.991 6.548 -36.168 1.00 19.45 84 ALA A CA 1
ATOM 577 C C . ALA A 1 84 ? -26.241 5.713 -35.901 1.00 25.09 84 ALA A C 1
ATOM 578 O O . ALA A 1 84 ? -26.905 5.915 -34.888 1.00 23.07 84 ALA A O 1
ATOM 580 N N . TYR A 1 85 ? -26.533 4.744 -36.798 1.00 23.89 85 TYR A N 1
ATOM 581 C CA . TYR A 1 85 ? -27.622 3.805 -36.589 1.00 23.90 85 TYR A CA 1
ATOM 582 C C . TYR A 1 85 ? -27.095 2.790 -35.550 1.00 27.72 85 TYR A C 1
ATOM 583 O O . TYR A 1 85 ? -25.867 2.575 -35.443 1.00 23.74 85 TYR A O 1
ATOM 592 N N . ALA A 1 86 ? -28.014 2.195 -34.763 1.00 26.13 86 ALA A N 1
ATOM 593 C CA . ALA A 1 86 ? -27.648 1.243 -33.703 1.00 25.73 86 ALA A CA 1
ATOM 594 C C . ALA A 1 86 ? -26.781 0.082 -34.207 1.00 30.88 86 ALA A C 1
ATOM 595 O O . ALA A 1 86 ? -25.881 -0.346 -33.491 1.00 30.13 86 ALA A O 1
ATOM 597 N N . SER A 1 87 ? -27.034 -0.403 -35.448 1.00 28.56 87 SER A N 1
ATOM 598 C CA . SER A 1 87 ? -26.338 -1.536 -36.055 1.00 30.00 87 SER A CA 1
ATOM 599 C C . SER A 1 87 ? -24.839 -1.274 -36.306 1.00 34.78 87 SER A C 1
ATOM 600 O O . SER A 1 87 ? -24.136 -2.202 -36.691 1.00 33.36 87 SER A O 1
ATOM 603 N N . VAL A 1 88 ? -24.348 -0.033 -36.072 1.00 32.40 88 VAL A N 1
ATOM 604 C CA A VAL A 1 88 ? -22.924 0.289 -36.206 0.50 32.39 88 VAL A CA 1
ATOM 605 C CA B VAL A 1 88 ? -22.923 0.284 -36.193 0.50 32.53 88 VAL A CA 1
ATOM 606 C C . VAL A 1 88 ? -22.145 -0.267 -34.979 1.00 38.18 88 VAL A C 1
ATOM 607 O O . VAL A 1 88 ? -20.980 -0.624 -35.117 1.00 37.82 88 VAL A O 1
ATOM 614 N N . LEU A 1 89 ? -22.791 -0.346 -33.790 1.00 38.76 89 LEU A N 1
ATOM 615 C CA . LEU A 1 89 ? -22.196 -0.823 -32.523 1.00 40.11 89 LEU A CA 1
ATOM 616 C C . LEU A 1 89 ? -21.449 -2.185 -32.634 1.00 45.20 89 LEU A C 1
ATOM 617 O O . LEU A 1 89 ? -20.275 -2.222 -32.264 1.00 45.07 89 LEU A O 1
ATOM 622 N N . PRO A 1 90 ? -22.021 -3.289 -33.181 1.00 43.12 90 PRO A N 1
ATOM 623 C CA . PRO A 1 90 ? -21.224 -4.531 -33.284 1.00 43.66 90 PRO A CA 1
ATOM 624 C C . PRO A 1 90 ? -20.025 -4.436 -34.242 1.00 48.43 90 PRO A C 1
ATOM 625 O O . PRO A 1 90 ? -19.189 -5.343 -34.262 1.00 48.74 90 PRO A O 1
ATOM 629 N N . LYS A 1 91 ? -19.922 -3.332 -35.018 1.00 44.24 91 LYS A N 1
ATOM 630 C CA . LYS A 1 91 ? -18.818 -3.118 -35.971 1.00 43.40 91 LYS A CA 1
ATOM 631 C C . LYS A 1 91 ? -17.624 -2.413 -35.343 1.00 46.16 91 LYS A C 1
ATOM 632 O O . LYS A 1 91 ? -16.543 -2.436 -35.933 1.00 46.63 91 LYS A O 1
ATOM 638 N N . LEU A 1 92 ? -17.826 -1.712 -34.216 1.00 40.60 92 LEU A N 1
ATOM 639 C CA . LEU A 1 92 ? -16.773 -0.960 -33.546 1.00 39.47 92 LEU A CA 1
ATOM 640 C C . LEU A 1 92 ? -15.783 -1.881 -32.784 1.00 44.08 92 LEU A C 1
ATOM 641 O O . LEU A 1 92 ? -15.568 -1.719 -31.581 1.00 43.23 92 LEU A O 1
ATOM 646 N N . ARG A 1 93 ? -15.159 -2.827 -33.517 1.00 41.83 93 ARG A N 1
ATOM 647 C CA . ARG A 1 93 ? -14.206 -3.812 -32.986 1.00 41.55 93 ARG A CA 1
ATOM 648 C C . ARG A 1 93 ? -12.856 -3.206 -32.600 1.00 43.69 93 ARG A C 1
ATOM 649 O O . ARG A 1 93 ? -12.258 -3.643 -31.615 1.00 43.25 93 ARG A O 1
ATOM 657 N N . ASP A 1 94 ? -12.370 -2.220 -33.380 1.00 38.71 94 ASP A N 1
ATOM 658 C CA . ASP A 1 94 ? -11.080 -1.550 -33.160 1.00 38.08 94 ASP A CA 1
ATOM 659 C C . ASP A 1 94 ? -11.015 -0.209 -33.906 1.00 42.03 94 ASP A C 1
ATOM 660 O O . ASP A 1 94 ? -11.958 0.131 -34.626 1.00 41.38 94 ASP A O 1
ATOM 665 N N . ARG A 1 95 ? -9.906 0.547 -33.735 1.00 38.50 95 ARG A N 1
ATOM 666 C CA . ARG A 1 95 ? -9.671 1.839 -34.395 1.00 38.36 95 ARG A CA 1
ATOM 667 C C . ARG A 1 95 ? -9.727 1.742 -35.935 1.00 41.28 95 ARG A C 1
ATOM 668 O O . ARG A 1 95 ? -10.180 2.693 -36.574 1.00 40.86 95 ARG A O 1
ATOM 676 N N . GLN A 1 96 ? -9.297 0.601 -36.523 1.00 37.70 96 GLN A N 1
ATOM 677 C CA . GLN A 1 96 ? -9.319 0.387 -37.977 1.00 38.01 96 GLN A CA 1
ATOM 678 C C . GLN A 1 96 ? -10.748 0.483 -38.491 1.00 38.62 96 GLN A C 1
ATOM 679 O O . GLN A 1 96 ? -11.027 1.239 -39.428 1.00 38.04 96 GLN A O 1
ATOM 685 N N . GLN A 1 97 ? -11.639 -0.322 -37.884 1.00 32.94 97 GLN A N 1
ATOM 686 C CA . GLN A 1 97 ? -13.057 -0.376 -38.186 1.00 32.33 97 GLN A CA 1
ATOM 687 C C . GLN A 1 97 ? -13.675 0.983 -37.932 1.00 33.35 97 GLN A C 1
ATOM 688 O O . GLN A 1 97 ? -14.509 1.424 -38.726 1.00 32.92 97 GLN A O 1
ATOM 694 N N . LEU A 1 98 ? -13.230 1.677 -36.857 1.00 27.25 98 LEU A N 1
ATOM 695 C CA . LEU A 1 98 ? -13.742 3.004 -36.549 1.00 24.65 98 LEU A CA 1
ATOM 696 C C . LEU A 1 98 ? -13.384 3.986 -37.674 1.00 28.72 98 LEU A C 1
ATOM 697 O O . LEU A 1 98 ? -14.263 4.732 -38.115 1.00 27.32 98 LEU A O 1
ATOM 702 N N . THR A 1 99 ? -12.131 3.939 -38.178 1.00 25.15 99 THR A N 1
ATOM 703 C CA . THR A 1 99 ? -11.679 4.807 -39.273 1.00 25.69 99 THR A CA 1
ATOM 704 C C . THR A 1 99 ? -12.492 4.532 -40.550 1.00 28.22 99 THR A C 1
ATOM 705 O O . THR A 1 99 ? -12.913 5.482 -41.213 1.00 26.37 99 THR A O 1
ATOM 709 N N . ALA A 1 100 ? -12.725 3.240 -40.872 1.00 25.78 100 ALA A N 1
ATOM 710 C CA . ALA A 1 100 ? -13.514 2.834 -42.039 1.00 27.27 100 ALA A CA 1
ATOM 711 C C . ALA A 1 100 ? -14.959 3.323 -41.909 1.00 30.03 100 ALA A C 1
ATOM 712 O O . ALA A 1 100 ? -15.517 3.807 -42.892 1.00 28.64 100 ALA A O 1
ATOM 714 N N . LEU A 1 101 ? -15.541 3.254 -40.681 1.00 26.78 101 LEU A N 1
ATOM 715 C CA . LEU A 1 101 ? -16.916 3.711 -40.431 1.00 26.85 101 LEU A CA 1
ATOM 716 C C . LEU A 1 101 ? -17.052 5.216 -40.572 1.00 26.68 101 LEU A C 1
ATOM 717 O O . LEU A 1 101 ? -18.056 5.690 -41.104 1.00 25.26 101 LEU A O 1
ATOM 722 N N . ILE A 1 102 ? -16.028 5.970 -40.139 1.00 23.06 102 ILE A N 1
ATOM 723 C CA . ILE A 1 102 ? -16.022 7.426 -40.291 1.00 23.88 102 ILE A CA 1
ATOM 724 C C . ILE A 1 102 ? -15.891 7.777 -41.784 1.00 27.23 102 ILE A C 1
ATOM 725 O O . ILE A 1 102 ? -16.663 8.595 -42.293 1.00 26.05 102 ILE A O 1
ATOM 730 N N . ARG A 1 103 ? -14.954 7.104 -42.498 1.00 25.20 103 ARG A N 1
ATOM 731 C CA . ARG A 1 103 ? -14.743 7.305 -43.936 1.00 26.80 103 ARG A CA 1
ATOM 732 C C . ARG A 1 103 ? -16.013 7.010 -44.759 1.00 29.67 103 ARG A C 1
ATOM 733 O O . ARG A 1 103 ? -16.353 7.782 -45.655 1.00 30.29 103 ARG A O 1
ATOM 741 N N . SER A 1 104 ? -16.729 5.918 -44.438 1.00 23.97 104 SER A N 1
ATOM 742 C CA . SER A 1 104 ? -17.938 5.553 -45.173 1.00 24.53 104 SER A CA 1
ATOM 743 C C . SER A 1 104 ? -19.165 6.427 -44.832 1.00 27.20 104 SER A C 1
ATOM 744 O O . SER A 1 104 ? -20.182 6.340 -45.522 1.00 27.65 104 SER A O 1
ATOM 747 N N . GLY A 1 105 ? -19.065 7.220 -43.770 1.00 22.47 105 GLY A N 1
ATOM 748 C CA . GLY A 1 105 ? -20.172 8.060 -43.319 1.00 23.35 105 GLY A CA 1
ATOM 749 C C . GLY A 1 105 ? -21.216 7.305 -42.506 1.00 28.71 105 GLY A C 1
ATOM 750 O O . GLY A 1 105 ? -22.286 7.847 -42.207 1.00 28.04 105 GLY A O 1
ATOM 751 N N . GLU A 1 106 ? -20.923 6.040 -42.139 1.00 25.54 106 GLU A N 1
ATOM 752 C CA . GLU A 1 106 ? -21.800 5.217 -41.294 1.00 24.99 106 GLU A CA 1
ATOM 753 C C . GLU A 1 106 ? -21.810 5.772 -39.864 1.00 28.23 106 GLU A C 1
ATOM 754 O O . GLU A 1 106 ? -22.801 5.639 -39.149 1.00 27.31 106 GLU A O 1
ATOM 760 N N . LEU A 1 107 ? -20.715 6.406 -39.461 1.00 23.85 107 LEU A N 1
ATOM 761 C CA . LEU A 1 107 ? -20.587 7.056 -38.163 1.00 24.64 107 LEU A CA 1
ATOM 762 C C . LEU A 1 107 ? -20.109 8.488 -38.394 1.00 27.46 107 LEU A C 1
ATOM 763 O O . LEU A 1 107 ? -19.078 8.682 -39.026 1.00 26.81 107 LEU A O 1
ATOM 768 N N . GLU A 1 108 ? -20.864 9.472 -37.909 1.00 22.99 108 GLU A N 1
ATOM 769 C CA . GLU A 1 108 ? -20.499 10.884 -38.028 1.00 22.42 108 GLU A CA 1
ATOM 770 C C . GLU A 1 108 ? -19.963 11.337 -36.682 1.00 24.66 108 GLU A C 1
ATOM 771 O O . GLU A 1 108 ? -20.565 11.043 -35.648 1.00 22.73 108 GLU A O 1
ATOM 777 N N . VAL A 1 109 ? -18.814 12.024 -36.693 1.00 20.66 109 VAL A N 1
ATOM 778 C CA . VAL A 1 109 ? -18.187 12.525 -35.465 1.00 21.09 109 VAL A CA 1
ATOM 779 C C . VAL A 1 109 ? -18.124 14.055 -35.455 1.00 27.29 109 VAL A C 1
ATOM 780 O O . VAL A 1 109 ? -17.693 14.675 -36.426 1.00 27.37 109 VAL A O 1
ATOM 784 N N . GLN A 1 110 ? -18.536 14.650 -34.333 1.00 23.10 110 GLN A N 1
ATOM 785 C CA . GLN A 1 110 ? -18.458 16.088 -34.087 1.00 22.63 110 GLN A CA 1
ATOM 786 C C . GLN A 1 110 ? -17.622 16.268 -32.816 1.00 26.51 110 GLN A C 1
ATOM 787 O O . GLN A 1 110 ? -17.630 15.401 -31.943 1.00 26.23 110 GLN A O 1
ATOM 793 N N . GLY A 1 111 ? -16.878 17.359 -32.739 1.00 23.70 111 GLY A N 1
ATOM 794 C CA . GLY A 1 111 ? -16.024 17.609 -31.587 1.00 22.65 111 GLY A CA 1
ATOM 795 C C . GLY A 1 111 ? -14.725 16.839 -31.641 1.00 25.71 111 GLY A C 1
ATOM 796 O O . GLY A 1 111 ? -14.159 16.644 -32.717 1.00 27.26 111 GLY A O 1
ATOM 797 N N . ASP A 1 112 ? -14.238 16.396 -30.473 1.00 22.24 112 ASP A N 1
ATOM 798 C CA . ASP A 1 112 ? -12.954 15.726 -30.347 1.00 21.23 112 ASP A CA 1
ATOM 799 C C . ASP A 1 112 ? -12.992 14.247 -30.755 1.00 22.11 112 ASP A C 1
ATOM 800 O O . ASP A 1 112 ? -13.410 13.392 -29.978 1.00 19.11 112 ASP A O 1
ATOM 805 N N . ILE A 1 113 ? -12.465 13.944 -31.948 1.00 20.71 113 ILE A N 1
ATOM 806 C CA . ILE A 1 113 ? -12.396 12.562 -32.470 1.00 21.11 113 ILE A CA 1
ATOM 807 C C . ILE A 1 113 ? -11.631 11.594 -31.501 1.00 23.48 113 ILE A C 1
ATOM 808 O O . ILE A 1 113 ? -11.954 10.411 -31.453 1.00 23.89 113 ILE A O 1
ATOM 813 N N . GLN A 1 114 ? -10.666 12.120 -30.722 1.00 19.78 114 GLN A N 1
ATOM 814 C CA . GLN A 1 114 ? -9.858 11.332 -29.780 1.00 19.03 114 GLN A CA 1
ATOM 815 C C . GLN A 1 114 ? -10.706 10.646 -28.719 1.00 20.89 114 GLN A C 1
ATOM 816 O O . GLN A 1 114 ? -10.392 9.525 -28.341 1.00 18.91 114 GLN A O 1
ATOM 822 N N . VAL A 1 115 ? -11.815 11.282 -28.291 1.00 18.01 115 VAL A N 1
ATOM 823 C CA . VAL A 1 115 ? -12.728 10.721 -27.286 1.00 16.35 115 VAL A CA 1
ATOM 824 C C . VAL A 1 115 ? -13.315 9.389 -27.764 1.00 19.53 115 VAL A C 1
ATOM 825 O O . VAL A 1 115 ? -13.197 8.382 -27.052 1.00 18.29 115 VAL A O 1
ATOM 829 N N . VAL A 1 116 ? -13.904 9.359 -28.974 1.00 17.24 116 VAL A N 1
ATOM 830 C CA . VAL A 1 116 ? -14.483 8.117 -29.510 1.00 17.66 116 VAL A CA 1
ATOM 831 C C . VAL A 1 116 ? -13.354 7.092 -29.837 1.00 20.57 116 VAL A C 1
ATOM 832 O O . VAL A 1 116 ? -13.533 5.904 -29.583 1.00 20.24 116 VAL A O 1
ATOM 836 N N . GLN A 1 117 ? -12.193 7.554 -30.336 1.00 18.92 117 GLN A N 1
ATOM 837 C CA . GLN A 1 117 ? -11.057 6.648 -30.585 1.00 19.35 117 GLN A CA 1
ATOM 838 C C . GLN A 1 117 ? -10.628 5.961 -29.274 1.00 21.41 117 GLN A C 1
ATOM 839 O O . GLN A 1 117 ? -10.432 4.741 -29.259 1.00 19.78 117 GLN A O 1
ATOM 845 N N . ASN A 1 118 ? -10.548 6.737 -28.169 1.00 17.04 118 ASN A N 1
ATOM 846 C CA . ASN A 1 118 ? -10.157 6.214 -26.850 1.00 16.79 118 ASN A CA 1
ATOM 847 C C . ASN A 1 118 ? -11.236 5.299 -26.283 1.00 19.11 118 ASN A C 1
ATOM 848 O O . ASN A 1 118 ? -10.909 4.286 -25.681 1.00 17.89 118 ASN A O 1
ATOM 853 N N . PHE A 1 119 ? -12.502 5.620 -26.531 1.00 16.35 119 PHE A N 1
ATOM 854 C CA . PHE A 1 119 ? -13.609 4.782 -26.088 1.00 16.15 119 PHE A CA 1
ATOM 855 C C . PHE A 1 119 ? -13.554 3.380 -26.770 1.00 20.10 119 PHE A C 1
ATOM 856 O O . PHE A 1 119 ? -13.636 2.349 -26.087 1.00 20.07 119 PHE A O 1
ATOM 864 N N . VAL A 1 120 ? -13.392 3.365 -28.103 1.00 16.80 120 VAL A N 1
ATOM 865 C CA . VAL A 1 120 ? -13.283 2.147 -28.926 1.00 17.39 120 VAL A CA 1
ATOM 866 C C . VAL A 1 120 ? -12.021 1.331 -28.500 1.00 21.94 120 VAL A C 1
ATOM 867 O O . VAL A 1 120 ? -12.110 0.112 -28.317 1.00 22.44 120 VAL A O 1
ATOM 871 N N . ALA A 1 121 ? -10.882 2.025 -28.279 1.00 19.74 121 ALA A N 1
ATOM 872 C CA . ALA A 1 121 ? -9.635 1.408 -27.801 1.00 20.21 121 ALA A CA 1
ATOM 873 C C . ALA A 1 121 ? -9.884 0.745 -26.430 1.00 22.22 121 ALA A C 1
ATOM 874 O O . ALA A 1 121 ? -9.441 -0.383 -26.217 1.00 21.60 121 ALA A O 1
ATOM 876 N N . LEU A 1 122 ? -10.607 1.428 -25.515 1.00 18.09 122 LEU A N 1
ATOM 877 C CA . LEU A 1 122 ? -10.960 0.888 -24.196 1.00 17.37 122 LEU A CA 1
ATOM 878 C C . LEU A 1 122 ? -11.840 -0.354 -24.331 1.00 21.83 122 LEU A C 1
ATOM 879 O O . LEU A 1 122 ? -11.531 -1.367 -23.689 1.00 19.88 122 LEU A O 1
ATOM 884 N N . ALA A 1 123 ? -12.902 -0.309 -25.173 1.00 18.13 123 ALA A N 1
ATOM 885 C CA . ALA A 1 123 ? -13.776 -1.474 -25.379 1.00 18.89 123 ALA A CA 1
ATOM 886 C C . ALA A 1 123 ? -12.977 -2.669 -25.951 1.00 23.59 123 ALA A C 1
ATOM 887 O O . ALA A 1 123 ? -13.203 -3.815 -25.533 1.00 22.77 123 ALA A O 1
ATOM 889 N N . ASP A 1 124 ? -12.029 -2.381 -26.878 1.00 20.53 124 ASP A N 1
ATOM 890 C CA . ASP A 1 124 ? -11.163 -3.401 -27.482 1.00 21.46 124 ASP A CA 1
ATOM 891 C C . ASP A 1 124 ? -10.301 -4.068 -26.385 1.00 22.46 124 ASP A C 1
ATOM 892 O O . ASP A 1 124 ? -10.251 -5.293 -26.299 1.00 21.06 124 ASP A O 1
ATOM 897 N N . LEU A 1 125 ? -9.723 -3.253 -25.480 1.00 19.73 125 LEU A N 1
ATOM 898 C CA . LEU A 1 125 ? -8.896 -3.779 -24.396 1.00 19.98 125 LEU A CA 1
ATOM 899 C C . LEU A 1 125 ? -9.736 -4.500 -23.349 1.00 21.37 125 LEU A C 1
ATOM 900 O O . LEU A 1 125 ? -9.248 -5.453 -22.737 1.00 19.67 125 LEU A O 1
ATOM 905 N N . ALA A 1 126 ? -11.010 -4.076 -23.165 1.00 19.10 126 ALA A N 1
ATOM 906 C CA . ALA A 1 126 ? -11.925 -4.724 -22.217 1.00 19.59 126 ALA A CA 1
ATOM 907 C C . ALA A 1 126 ? -12.298 -6.144 -22.647 1.00 24.58 126 ALA A C 1
ATOM 908 O O . ALA A 1 126 ? -12.588 -7.006 -21.807 1.00 24.92 126 ALA A O 1
ATOM 910 N N . GLU A 1 127 ? -12.284 -6.379 -23.962 1.00 22.90 127 GLU A N 1
ATOM 911 C CA . GLU A 1 127 ? -12.527 -7.701 -24.535 1.00 24.39 127 GLU A CA 1
ATOM 912 C C . GLU A 1 127 ? -11.248 -8.549 -24.399 1.00 26.79 127 GLU A C 1
ATOM 913 O O . GLU A 1 127 ? -11.331 -9.748 -24.109 1.00 25.92 127 GLU A O 1
ATOM 919 N N . PHE A 1 128 ? -10.056 -7.917 -24.605 1.00 21.72 128 PHE A N 1
ATOM 920 C CA . PHE A 1 128 ? -8.758 -8.592 -24.479 1.00 20.65 128 PHE A CA 1
ATOM 921 C C . PHE A 1 128 ? -8.549 -9.106 -23.052 1.00 23.46 128 PHE A C 1
ATOM 922 O O . PHE A 1 128 ? -8.066 -10.218 -22.845 1.00 24.05 128 PHE A O 1
ATOM 930 N N . ASP A 1 129 ? -8.819 -8.242 -22.080 1.00 19.77 129 ASP A N 1
ATOM 931 C CA . ASP A 1 129 ? -8.640 -8.535 -20.677 1.00 18.77 129 ASP A CA 1
ATOM 932 C C . ASP A 1 129 ? -9.739 -9.533 -20.220 1.00 23.32 129 ASP A C 1
ATOM 933 O O . ASP A 1 129 ? -10.908 -9.175 -20.246 1.00 20.97 129 ASP A O 1
ATOM 938 N N . PRO A 1 130 ? -9.374 -10.757 -19.790 1.00 25.12 130 PRO A N 1
ATOM 939 C CA . PRO A 1 130 ? -10.410 -11.760 -19.423 1.00 26.13 130 PRO A CA 1
ATOM 940 C C . PRO A 1 130 ? -11.191 -11.487 -18.128 1.00 32.87 130 PRO A C 1
ATOM 941 O O . PRO A 1 130 ? -12.177 -12.181 -17.882 1.00 34.60 130 PRO A O 1
ATOM 945 N N . ALA A 1 131 ? -10.796 -10.485 -17.321 1.00 28.61 131 ALA A N 1
ATOM 946 C CA A ALA A 1 131 ? -11.518 -10.129 -16.094 0.84 44.60 131 ALA A CA 1
ATOM 947 C C . ALA A 1 131 ? -12.891 -9.507 -16.399 1.00 76.25 131 ALA A C 1
ATOM 948 O O . ALA A 1 131 ? -13.099 -8.924 -17.467 1.00 40.73 131 ALA A O 1
ATOM 950 N N . PHE B 1 14 ? -19.571 -11.020 -22.836 1.00 57.16 14 PHE B N 1
ATOM 951 C CA . PHE B 1 14 ? -20.419 -9.865 -23.110 1.00 55.37 14 PHE B CA 1
ATOM 952 C C . PHE B 1 14 ? -21.917 -10.218 -23.277 1.00 52.99 14 PHE B C 1
ATOM 953 O O . PHE B 1 14 ? -22.741 -9.526 -22.690 1.00 50.25 14 PHE B O 1
ATOM 961 N N . LYS B 1 15 ? -22.270 -11.272 -24.062 1.00 47.27 15 LYS B N 1
ATOM 962 C CA . LYS B 1 15 ? -23.668 -11.715 -24.303 1.00 44.49 15 LYS B CA 1
ATOM 963 C C . LYS B 1 15 ? -24.474 -11.996 -23.006 1.00 40.23 15 LYS B C 1
ATOM 964 O O . LYS B 1 15 ? -25.571 -11.428 -22.874 1.00 37.37 15 LYS B O 1
ATOM 966 N N . PRO B 1 16 ? -23.977 -12.786 -22.008 1.00 32.78 16 PRO B N 1
ATOM 967 C CA . PRO B 1 16 ? -24.748 -12.942 -20.767 1.00 30.79 16 PRO B CA 1
ATOM 968 C C . PRO B 1 16 ? -24.970 -11.613 -20.022 1.00 31.84 16 PRO B C 1
ATOM 969 O O . PRO B 1 16 ? -26.017 -11.462 -19.401 1.00 28.88 16 PRO B O 1
ATOM 973 N N . LEU B 1 17 ? -24.028 -10.648 -20.114 1.00 28.00 17 LEU B N 1
ATOM 974 C CA . LEU B 1 17 ? -24.226 -9.333 -19.480 1.00 27.72 17 LEU B CA 1
ATOM 975 C C . LEU B 1 17 ? -25.342 -8.552 -20.164 1.00 29.49 17 LEU B C 1
ATOM 976 O O . LEU B 1 17 ? -26.171 -7.917 -19.485 1.00 29.03 17 LEU B O 1
ATOM 981 N N . VAL B 1 18 ? -25.390 -8.622 -21.514 1.00 24.86 18 VAL B N 1
ATOM 982 C CA . VAL B 1 18 ? -26.422 -7.933 -22.298 1.00 24.25 18 VAL B CA 1
ATOM 983 C C . VAL B 1 18 ? -27.811 -8.526 -22.011 1.00 23.00 18 VAL B C 1
ATOM 984 O O . VAL B 1 18 ? -28.783 -7.782 -21.774 1.00 19.53 18 VAL B O 1
ATOM 988 N N . THR B 1 19 ? -27.902 -9.864 -22.017 1.00 20.70 19 THR B N 1
ATOM 989 C CA . THR B 1 19 ? -29.200 -10.509 -21.782 1.00 19.95 19 THR B CA 1
ATOM 990 C C . THR B 1 19 ? -29.675 -10.282 -20.356 1.00 23.23 19 THR B C 1
ATOM 991 O O . THR B 1 19 ? -30.861 -10.023 -20.163 1.00 21.62 19 THR B O 1
ATOM 995 N N . ALA B 1 20 ? -28.767 -10.340 -19.365 1.00 21.30 20 ALA B N 1
ATOM 996 C CA . ALA B 1 20 ? -29.129 -10.052 -17.971 1.00 21.45 20 ALA B CA 1
ATOM 997 C C . ALA B 1 20 ? -29.698 -8.618 -17.844 1.00 23.41 20 ALA B C 1
ATOM 998 O O . ALA B 1 20 ? -30.695 -8.432 -17.149 1.00 22.29 20 ALA B O 1
ATOM 1000 N N . GLY B 1 21 ? -29.100 -7.646 -18.550 1.00 20.37 21 GLY B N 1
ATOM 1001 C CA . GLY B 1 21 ? -29.555 -6.255 -18.549 1.00 19.71 21 GLY B CA 1
ATOM 1002 C C . GLY B 1 21 ? -30.933 -6.107 -19.162 1.00 21.54 21 GLY B C 1
ATOM 1003 O O . GLY B 1 21 ? -31.817 -5.468 -18.581 1.00 19.92 21 GLY B O 1
ATOM 1004 N N . ILE B 1 22 ? -31.152 -6.765 -20.323 1.00 17.38 22 ILE B N 1
ATOM 1005 C CA . ILE B 1 22 ? -32.461 -6.758 -20.978 1.00 17.77 22 ILE B CA 1
ATOM 1006 C C . ILE B 1 22 ? -33.512 -7.433 -20.085 1.00 17.96 22 ILE B C 1
ATOM 1007 O O . ILE B 1 22 ? -34.616 -6.905 -19.938 1.00 17.95 22 ILE B O 1
ATOM 1012 N N . GLU B 1 23 ? -33.146 -8.554 -19.444 1.00 15.10 23 GLU B N 1
ATOM 1013 C CA . GLU B 1 23 ? -34.069 -9.261 -18.542 1.00 14.07 23 GLU B CA 1
ATOM 1014 C C . GLU B 1 23 ? -34.486 -8.351 -17.382 1.00 17.15 23 GLU B C 1
ATOM 1015 O O . GLU B 1 23 ? -35.676 -8.261 -17.083 1.00 15.54 23 GLU B O 1
ATOM 1021 N N . SER B 1 24 ? -33.512 -7.673 -16.752 1.00 15.59 24 SER B N 1
ATOM 1022 C CA . SER B 1 24 ? -33.780 -6.758 -15.627 1.00 16.40 24 SER B CA 1
ATOM 1023 C C . SER B 1 24 ? -34.713 -5.613 -16.069 1.00 19.58 24 SER B C 1
ATOM 1024 O O . SER B 1 24 ? -35.694 -5.328 -15.390 1.00 18.03 24 SER B O 1
ATOM 1027 N N . LEU B 1 25 ? -34.439 -5.008 -17.227 1.00 17.51 25 LEU B N 1
ATOM 1028 C CA . LEU B 1 25 ? -35.258 -3.941 -17.803 1.00 17.83 25 LEU B CA 1
ATOM 1029 C C . LEU B 1 25 ? -36.703 -4.410 -18.024 1.00 18.72 25 LEU B C 1
ATOM 1030 O O . LEU B 1 25 ? -37.625 -3.731 -17.575 1.00 17.01 25 LEU B O 1
ATOM 1035 N N . LEU B 1 26 ? -36.891 -5.575 -18.681 1.00 14.65 26 LEU B N 1
ATOM 1036 C CA . LEU B 1 26 ? -38.234 -6.083 -18.963 1.00 15.27 26 LEU B CA 1
ATOM 1037 C C . LEU B 1 26 ? -39.004 -6.440 -17.712 1.00 18.46 26 LEU B C 1
ATOM 1038 O O . LEU B 1 26 ? -40.203 -6.160 -17.647 1.00 17.91 26 LEU B O 1
ATOM 1043 N N . ASN B 1 27 ? -38.332 -7.044 -16.714 1.00 15.62 27 ASN B N 1
ATOM 1044 C CA . ASN B 1 27 ? -39.010 -7.411 -15.479 1.00 15.79 27 ASN B CA 1
ATOM 1045 C C . ASN B 1 27 ? -39.413 -6.188 -14.650 1.00 17.09 27 ASN B C 1
ATOM 1046 O O . ASN B 1 27 ? -40.542 -6.125 -14.155 1.00 16.94 27 ASN B O 1
ATOM 1051 N N . THR B 1 28 ? -38.544 -5.171 -14.582 1.00 15.32 28 THR B N 1
ATOM 1052 C CA . THR B 1 28 ? -38.931 -3.949 -13.861 1.00 16.76 28 THR B CA 1
ATOM 1053 C C . THR B 1 28 ? -40.091 -3.248 -14.584 1.00 20.14 28 THR B C 1
ATOM 1054 O O . THR B 1 28 ? -41.002 -2.726 -13.930 1.00 23.36 28 THR B O 1
ATOM 1058 N N . PHE B 1 29 ? -40.075 -3.266 -15.918 1.00 16.38 29 PHE B N 1
ATOM 1059 C CA . PHE B 1 29 ? -41.090 -2.584 -16.718 1.00 17.05 29 PHE B CA 1
ATOM 1060 C C . PHE B 1 29 ? -42.461 -3.316 -16.747 1.00 20.55 29 PHE B C 1
ATOM 1061 O O . PHE B 1 29 ? -43.502 -2.673 -16.569 1.00 20.10 29 PHE B O 1
ATOM 1069 N N . LEU B 1 30 ? -42.437 -4.647 -16.910 1.00 17.60 30 LEU B N 1
ATOM 1070 C CA . LEU B 1 30 ? -43.646 -5.458 -17.109 1.00 16.66 30 LEU B CA 1
ATOM 1071 C C . LEU B 1 30 ? -44.140 -6.273 -15.931 1.00 19.71 30 LEU B C 1
ATOM 1072 O O . LEU B 1 30 ? -45.355 -6.510 -15.828 1.00 20.36 30 LEU B O 1
ATOM 1077 N N . TYR B 1 31 ? -43.221 -6.756 -15.086 1.00 16.89 31 TYR B N 1
ATOM 1078 C CA . TYR B 1 31 ? -43.552 -7.669 -13.993 1.00 17.88 31 TYR B CA 1
ATOM 1079 C C . TYR B 1 31 ? -43.594 -7.056 -12.589 1.00 24.62 31 TYR B C 1
ATOM 1080 O O . TYR B 1 31 ? -43.969 -7.771 -11.655 1.00 27.23 31 TYR B O 1
ATOM 1089 N N . ARG B 1 32 ? -43.239 -5.779 -12.427 1.00 22.31 32 ARG B N 1
ATOM 1090 C CA . ARG B 1 32 ? -43.211 -5.133 -11.107 1.00 23.89 32 ARG B CA 1
ATOM 1091 C C . ARG B 1 32 ? -44.618 -4.875 -10.563 1.00 27.36 32 ARG B C 1
ATOM 1092 O O . ARG B 1 32 ? -44.841 -5.042 -9.364 1.00 27.76 32 ARG B O 1
ATOM 1100 N N . SER B 1 33 ? -45.568 -4.479 -11.422 1.00 22.31 33 SER B N 1
ATOM 1101 C CA . SER B 1 33 ? -46.907 -4.160 -10.924 1.00 22.05 33 SER B CA 1
ATOM 1102 C C . SER B 1 33 ? -47.843 -5.363 -10.835 1.00 25.84 33 SER B C 1
ATOM 1103 O O . SER B 1 33 ? -48.121 -6.000 -11.858 1.00 23.41 33 SER B O 1
ATOM 1106 N N . PRO B 1 34 ? -48.410 -5.651 -9.639 1.00 23.60 34 PRO B N 1
ATOM 1107 C CA . PRO B 1 34 ? -49.349 -6.780 -9.542 1.00 23.70 34 PRO B CA 1
ATOM 1108 C C . PRO B 1 34 ? -50.654 -6.541 -10.307 1.00 25.82 34 PRO B C 1
ATOM 1109 O O . PRO B 1 34 ? -51.323 -7.525 -10.624 1.00 25.53 34 PRO B O 1
ATOM 1113 N N . ALA B 1 35 ? -51.005 -5.265 -10.627 1.00 22.75 35 ALA B N 1
ATOM 1114 C CA . ALA B 1 35 ? -52.220 -4.914 -11.384 1.00 22.61 35 ALA B CA 1
ATOM 1115 C C . ALA B 1 35 ? -52.224 -5.517 -12.794 1.00 25.36 35 ALA B C 1
ATOM 1116 O O . ALA B 1 35 ? -53.302 -5.746 -13.332 1.00 23.75 35 ALA B O 1
ATOM 1118 N N . LEU B 1 36 ? -51.032 -5.747 -13.385 1.00 21.46 36 LEU B N 1
ATOM 1119 C CA . LEU B 1 36 ? -50.891 -6.288 -14.740 1.00 21.40 36 LEU B CA 1
ATOM 1120 C C . LEU B 1 36 ? -50.975 -7.818 -14.831 1.00 23.62 36 LEU B C 1
ATOM 1121 O O . LEU B 1 36 ? -50.881 -8.351 -15.939 1.00 21.67 36 LEU B O 1
ATOM 1126 N N . LYS B 1 37 ? -51.162 -8.533 -13.687 1.00 22.64 37 LYS B N 1
ATOM 1127 C CA . LYS B 1 37 ? -51.185 -10.017 -13.653 1.00 21.75 37 LYS B CA 1
ATOM 1128 C C . LYS B 1 37 ? -52.087 -10.652 -14.732 1.00 22.52 37 LYS B C 1
ATOM 1129 O O . LYS B 1 37 ? -51.634 -11.537 -15.452 1.00 20.57 37 LYS B O 1
ATOM 1135 N N . THR B 1 38 ? -53.329 -10.178 -14.868 1.00 20.71 38 THR B N 1
ATOM 1136 C CA . THR B 1 38 ? -54.266 -10.749 -15.849 1.00 22.10 38 THR B CA 1
ATOM 1137 C C . THR B 1 38 ? -53.813 -10.489 -17.284 1.00 24.79 38 THR B C 1
ATOM 1138 O O . THR B 1 38 ? -53.982 -11.374 -18.118 1.00 24.52 38 THR B O 1
ATOM 1142 N N . ALA B 1 39 ? -53.178 -9.331 -17.559 1.00 20.81 39 ALA B N 1
ATOM 1143 C CA . ALA B 1 39 ? -52.629 -9.022 -18.896 1.00 19.87 39 ALA B CA 1
ATOM 1144 C C . ALA B 1 39 ? -51.409 -9.940 -19.208 1.00 23.98 39 ALA B C 1
ATOM 1145 O O . ALA B 1 39 ? -51.268 -10.425 -20.342 1.00 26.56 39 ALA B O 1
ATOM 1147 N N . ARG B 1 40 ? -50.553 -10.198 -18.199 1.00 17.65 40 ARG B N 1
ATOM 1148 C CA . ARG B 1 40 ? -49.391 -11.091 -18.373 1.00 16.93 40 ARG B CA 1
ATOM 1149 C C . ARG B 1 40 ? -49.810 -12.541 -18.608 1.00 20.27 40 ARG B C 1
ATOM 1150 O O . ARG B 1 40 ? -49.111 -13.282 -19.330 1.00 19.69 40 ARG B O 1
ATOM 1158 N N . SER B 1 41 ? -50.962 -12.956 -18.017 1.00 18.43 41 SER B N 1
ATOM 1159 C CA . SER B 1 41 ? -51.451 -14.334 -18.148 1.00 19.43 41 SER B CA 1
ATOM 1160 C C . SER B 1 41 ? -51.602 -14.790 -19.610 1.00 21.82 41 SER B C 1
ATOM 1161 O O . SER B 1 41 ? -51.414 -15.973 -19.893 1.00 21.03 41 SER B O 1
ATOM 1164 N N . ARG B 1 42 ? -51.885 -13.841 -20.538 1.00 19.17 42 ARG B N 1
ATOM 1165 C CA . ARG B 1 42 ? -52.034 -14.131 -21.973 1.00 19.79 42 ARG B CA 1
ATOM 1166 C C . ARG B 1 42 ? -50.725 -14.684 -22.584 1.00 22.48 42 ARG B C 1
ATOM 1167 O O . ARG B 1 42 ? -50.768 -15.435 -23.563 1.00 23.56 42 ARG B O 1
ATOM 1175 N N . LEU B 1 43 ? -49.584 -14.340 -21.985 1.00 17.83 43 LEU B N 1
ATOM 1176 C CA . LEU B 1 43 ? -48.262 -14.750 -22.477 1.00 18.04 43 LEU B CA 1
ATOM 1177 C C . LEU B 1 43 ? -47.662 -15.962 -21.750 1.00 22.47 43 LEU B C 1
ATOM 1178 O O . LEU B 1 43 ? -46.577 -16.411 -22.121 1.00 21.02 43 LEU B O 1
ATOM 1183 N N . LEU B 1 44 ? -48.341 -16.489 -20.723 1.00 21.95 44 LEU B N 1
ATOM 1184 C CA . LEU B 1 44 ? -47.766 -17.591 -19.937 1.00 23.54 44 LEU B CA 1
ATOM 1185 C C . LEU B 1 44 ? -47.349 -18.782 -20.785 1.00 25.77 44 LEU B C 1
ATOM 1186 O O . LEU B 1 44 ? -48.137 -19.273 -21.593 1.00 24.65 44 LEU B O 1
ATOM 1191 N N . GLY B 1 45 ? -46.088 -19.173 -20.633 1.00 23.81 45 GLY B N 1
ATOM 1192 C CA . GLY B 1 45 ? -45.497 -20.287 -21.367 1.00 23.87 45 GLY B CA 1
ATOM 1193 C C . GLY B 1 45 ? -45.067 -19.979 -22.793 1.00 28.29 45 GLY B C 1
ATOM 1194 O O . GLY B 1 45 ? -44.518 -20.857 -23.475 1.00 29.58 45 GLY B O 1
ATOM 1195 N N . LYS B 1 46 ? -45.270 -18.740 -23.254 1.00 22.23 46 LYS B N 1
ATOM 1196 C CA . LYS B 1 46 ? -44.886 -18.365 -24.612 1.00 20.31 46 LYS B CA 1
ATOM 1197 C C . LYS B 1 46 ? -43.415 -18.056 -24.741 1.00 22.14 46 LYS B C 1
ATOM 1198 O O . LYS B 1 46 ? -42.770 -17.548 -23.797 1.00 20.15 46 LYS B O 1
ATOM 1204 N N . VAL B 1 47 ? -42.904 -18.319 -25.946 1.00 19.47 47 VAL B N 1
ATOM 1205 C CA . VAL B 1 47 ? -41.523 -18.051 -26.306 1.00 19.40 47 VAL B CA 1
ATOM 1206 C C . VAL B 1 47 ? -41.548 -17.065 -27.472 1.00 23.22 47 VAL B C 1
ATOM 1207 O O . VAL B 1 47 ? -42.110 -17.359 -28.530 1.00 23.40 47 VAL B O 1
ATOM 1211 N N . LEU B 1 48 ? -40.919 -15.920 -27.287 1.00 19.50 48 LEU B N 1
ATOM 1212 C CA . LEU B 1 48 ? -40.860 -14.881 -28.316 1.00 18.43 48 LEU B CA 1
ATOM 1213 C C . LEU B 1 48 ? -39.404 -14.611 -28.701 1.00 21.76 48 LEU B C 1
ATOM 1214 O O . LEU B 1 48 ? -38.627 -14.204 -27.853 1.00 20.10 48 LEU B O 1
ATOM 1219 N N . ARG B 1 49 ? -39.054 -14.841 -29.967 1.00 19.88 49 ARG B N 1
ATOM 1220 C CA . ARG B 1 49 ? -37.710 -14.617 -30.489 1.00 18.99 49 ARG B CA 1
ATOM 1221 C C . ARG B 1 49 ? -37.652 -13.258 -31.174 1.00 23.53 49 ARG B C 1
ATOM 1222 O O . ARG B 1 49 ? -38.486 -12.951 -32.025 1.00 23.84 49 ARG B O 1
ATOM 1230 N N . VAL B 1 50 ? -36.674 -12.438 -30.790 1.00 21.65 50 VAL B N 1
ATOM 1231 C CA . VAL B 1 50 ? -36.470 -11.095 -31.342 1.00 21.63 50 VAL B CA 1
ATOM 1232 C C . VAL B 1 50 ? -35.139 -11.062 -32.091 1.00 27.94 50 VAL B C 1
ATOM 1233 O O . VAL B 1 50 ? -34.077 -11.297 -31.498 1.00 27.89 50 VAL B O 1
ATOM 1237 N N . GLU B 1 51 ? -35.217 -10.839 -33.408 1.00 26.78 51 GLU B N 1
ATOM 1238 C CA . GLU B 1 51 ? -34.047 -10.749 -34.278 1.00 28.36 51 GLU B CA 1
ATOM 1239 C C . GLU B 1 51 ? -33.880 -9.267 -34.602 1.00 31.59 51 GLU B C 1
ATOM 1240 O O . GLU B 1 51 ? -34.696 -8.696 -35.327 1.00 31.29 51 GLU B O 1
ATOM 1246 N N . VAL B 1 52 ? -32.863 -8.627 -34.022 1.00 27.23 52 VAL B N 1
ATOM 1247 C CA . VAL B 1 52 ? -32.609 -7.214 -34.305 1.00 26.95 52 VAL B CA 1
ATOM 1248 C C . VAL B 1 52 ? -31.687 -7.161 -35.536 1.00 31.01 52 VAL B C 1
ATOM 1249 O O . VAL B 1 52 ? -30.567 -7.679 -35.481 1.00 29.35 52 VAL B O 1
ATOM 1253 N N . LYS B 1 53 ? -32.183 -6.600 -36.659 1.00 28.41 53 LYS B N 1
ATOM 1254 C CA . LYS B 1 53 ? -31.421 -6.497 -37.911 1.00 30.17 53 LYS B CA 1
ATOM 1255 C C . LYS B 1 53 ? -30.106 -5.757 -37.689 1.00 33.82 53 LYS B C 1
ATOM 1256 O O . LYS B 1 53 ? -30.082 -4.749 -36.986 1.00 31.50 53 LYS B O 1
ATOM 1262 N N . GLY B 1 54 ? -29.024 -6.298 -38.243 1.00 31.45 54 GLY B N 1
ATOM 1263 C CA . GLY B 1 54 ? -27.685 -5.731 -38.090 1.00 32.32 54 GLY B CA 1
ATOM 1264 C C . GLY B 1 54 ? -26.897 -6.338 -36.943 1.00 36.99 54 GLY B C 1
ATOM 1265 O O . GLY B 1 54 ? -25.676 -6.174 -36.869 1.00 37.04 54 GLY B O 1
ATOM 1266 N N . PHE B 1 55 ? -27.584 -7.042 -36.029 1.00 34.24 55 PHE B N 1
ATOM 1267 C CA . PHE B 1 55 ? -26.954 -7.702 -34.882 1.00 34.26 55 PHE B CA 1
ATOM 1268 C C . PHE B 1 55 ? -26.873 -9.191 -35.192 1.00 44.27 55 PHE B C 1
ATOM 1269 O O . PHE B 1 55 ? -27.797 -9.747 -35.789 1.00 44.13 55 PHE B O 1
ATOM 1277 N N . SER B 1 56 ? -25.757 -9.825 -34.826 1.00 44.88 56 SER B N 1
ATOM 1278 C CA . SER B 1 56 ? -25.506 -11.241 -35.122 1.00 46.52 56 SER B CA 1
ATOM 1279 C C . SER B 1 56 ? -26.203 -12.211 -34.170 1.00 51.95 56 SER B C 1
ATOM 1280 O O . SER B 1 56 ? -26.277 -13.407 -34.468 1.00 54.37 56 SER B O 1
ATOM 1283 N N . THR B 1 57 ? -26.721 -11.709 -33.039 1.00 45.79 57 THR B N 1
ATOM 1284 C CA . THR B 1 57 ? -27.357 -12.552 -32.036 1.00 44.12 57 THR B CA 1
ATOM 1285 C C . THR B 1 57 ? -28.859 -12.293 -31.859 1.00 44.98 57 THR B C 1
ATOM 1286 O O . THR B 1 57 ? -29.335 -11.172 -32.028 1.00 43.99 57 THR B O 1
ATOM 1290 N N . SER B 1 58 ? -29.578 -13.349 -31.489 1.00 39.07 58 SER B N 1
ATOM 1291 C CA . SER B 1 58 ? -31.007 -13.340 -31.231 1.00 37.27 58 SER B CA 1
ATOM 1292 C C . SER B 1 58 ? -31.260 -13.063 -29.763 1.00 36.83 58 SER B C 1
ATOM 1293 O O . SER B 1 58 ? -30.358 -13.239 -28.942 1.00 37.13 58 SER B O 1
ATOM 1296 N N . LEU B 1 59 ? -32.487 -12.611 -29.428 1.00 28.32 59 LEU B N 1
ATOM 1297 C CA . LEU B 1 59 ? -32.959 -12.426 -28.060 1.00 26.41 59 LEU B CA 1
ATOM 1298 C C . LEU B 1 59 ? -34.163 -13.340 -27.939 1.00 27.84 59 LEU B C 1
ATOM 1299 O O . LEU B 1 59 ? -35.051 -13.290 -28.798 1.00 27.36 59 LEU B O 1
ATOM 1304 N N . ILE B 1 60 ? -34.186 -14.194 -26.914 1.00 21.29 60 ILE B N 1
ATOM 1305 C CA A ILE B 1 60 ? -35.285 -15.137 -26.705 0.50 20.63 60 ILE B CA 1
ATOM 1306 C CA B ILE B 1 60 ? -35.305 -15.099 -26.736 0.50 21.69 60 ILE B CA 1
ATOM 1307 C C . ILE B 1 60 ? -35.937 -14.810 -25.367 1.00 22.42 60 ILE B C 1
ATOM 1308 O O . ILE B 1 60 ? -35.243 -14.816 -24.352 1.00 21.60 60 ILE B O 1
ATOM 1317 N N . LEU B 1 61 ? -37.243 -14.463 -25.380 1.00 16.68 61 LEU B N 1
ATOM 1318 C CA . LEU B 1 61 ? -38.021 -14.096 -24.196 1.00 15.67 61 LEU B CA 1
ATOM 1319 C C . LEU B 1 61 ? -38.949 -15.261 -23.849 1.00 18.83 61 LEU B C 1
ATOM 1320 O O . LEU B 1 61 ? -39.748 -15.673 -24.692 1.00 19.47 61 LEU B O 1
ATOM 1325 N N . VAL B 1 62 ? -38.820 -15.791 -22.637 1.00 15.66 62 VAL B N 1
ATOM 1326 C CA . VAL B 1 62 ? -39.648 -16.921 -22.165 1.00 16.69 62 VAL B CA 1
ATOM 1327 C C . VAL B 1 62 ? -40.496 -16.386 -21.033 1.00 18.92 62 VAL B C 1
ATOM 1328 O O . VAL B 1 62 ? -39.959 -15.960 -20.008 1.00 18.52 62 VAL B O 1
ATOM 1332 N N . PHE B 1 63 ? -41.826 -16.371 -21.226 1.00 16.22 63 PHE B N 1
ATOM 1333 C CA . PHE B 1 63 ? -42.740 -15.799 -20.238 1.00 16.34 63 PHE B CA 1
ATOM 1334 C C . PHE B 1 63 ? -43.262 -16.785 -19.226 1.00 20.86 63 PHE B C 1
ATOM 1335 O O . PHE B 1 63 ? -43.849 -17.807 -19.602 1.00 20.66 63 PHE B O 1
ATOM 1343 N N . SER B 1 64 ? -43.086 -16.458 -17.938 1.00 17.34 64 SER B N 1
ATOM 1344 C CA . SER B 1 64 ? -43.647 -17.295 -16.865 1.00 19.07 64 SER B CA 1
ATOM 1345 C C . SER B 1 64 ? -44.491 -16.394 -15.974 1.00 23.61 64 SER B C 1
ATOM 1346 O O . SER B 1 64 ? -44.617 -15.206 -16.268 1.00 23.28 64 SER B O 1
ATOM 1349 N N . GLU B 1 65 ? -45.114 -16.950 -14.919 1.00 19.70 65 GLU B N 1
ATOM 1350 C CA . GLU B 1 65 ? -45.972 -16.147 -14.032 1.00 20.97 65 GLU B CA 1
ATOM 1351 C C . GLU B 1 65 ? -45.142 -15.113 -13.236 1.00 24.82 65 GLU B C 1
ATOM 1352 O O . GLU B 1 65 ? -45.580 -13.984 -13.037 1.00 24.82 65 GLU B O 1
ATOM 1358 N N . ARG B 1 66 ? -43.960 -15.542 -12.769 1.00 20.83 66 ARG B N 1
ATOM 1359 C CA . ARG B 1 66 ? -43.043 -14.758 -11.941 1.00 21.20 66 ARG B CA 1
ATOM 1360 C C . ARG B 1 66 ? -42.284 -13.664 -12.710 1.00 22.76 66 ARG B C 1
ATOM 1361 O O . ARG B 1 66 ? -42.032 -12.597 -12.157 1.00 24.49 66 ARG B O 1
ATOM 1369 N N . GLN B 1 67 ? -41.834 -13.957 -13.934 1.00 18.90 67 GLN B N 1
ATOM 1370 C CA . GLN B 1 67 ? -40.922 -13.078 -14.687 1.00 17.72 67 GLN B CA 1
ATOM 1371 C C . GLN B 1 67 ? -40.837 -13.520 -16.136 1.00 20.32 67 GLN B C 1
ATOM 1372 O O . GLN B 1 67 ? -41.372 -14.584 -16.494 1.00 19.66 67 GLN B O 1
ATOM 1378 N N . VAL B 1 68 ? -40.142 -12.692 -16.966 1.00 16.40 68 VAL B N 1
ATOM 1379 C CA . VAL B 1 68 ? -39.742 -13.040 -18.324 1.00 16.26 68 VAL B CA 1
ATOM 1380 C C . VAL B 1 68 ? -38.237 -13.386 -18.196 1.00 19.91 68 VAL B C 1
ATOM 1381 O O . VAL B 1 68 ? -37.505 -12.665 -17.513 1.00 19.88 68 VAL B O 1
ATOM 1385 N N . ASP B 1 6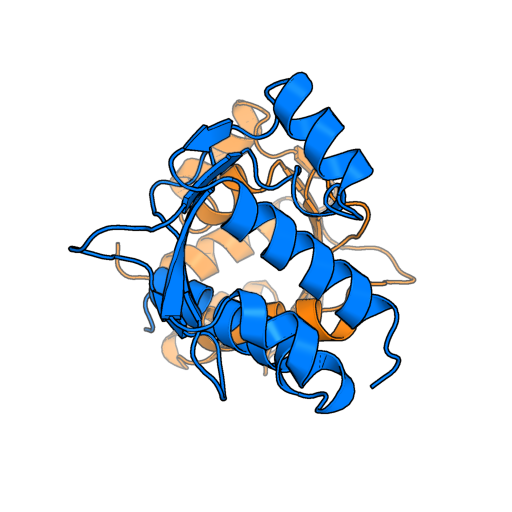9 ? -37.796 -14.486 -18.814 1.00 15.87 69 ASP B N 1
ATOM 1386 C CA . ASP B 1 69 ? -36.391 -14.845 -18.834 1.00 16.23 69 ASP B CA 1
ATOM 1387 C C . ASP B 1 69 ? -35.870 -14.572 -20.210 1.00 21.16 69 ASP B C 1
ATOM 1388 O O . ASP B 1 69 ? -36.554 -14.849 -21.212 1.00 20.14 69 ASP B O 1
ATOM 1393 N N . VAL B 1 70 ? -34.665 -14.019 -20.265 1.00 18.41 70 VAL B N 1
ATOM 1394 C CA . VAL B 1 70 ? -34.072 -13.675 -21.536 1.00 17.18 70 VAL B CA 1
ATOM 1395 C C . VAL B 1 70 ? -32.834 -14.507 -21.733 1.00 21.29 70 VAL B C 1
ATOM 1396 O O . VAL B 1 70 ? -31.986 -14.604 -20.834 1.00 20.34 70 VAL B O 1
ATOM 1400 N N . LEU B 1 71 ? -32.712 -15.070 -22.932 1.00 18.79 71 LEU B N 1
ATOM 1401 C CA . LEU B 1 71 ? -31.507 -15.795 -23.315 1.00 20.56 71 LEU B CA 1
ATOM 1402 C C . LEU B 1 71 ? -31.008 -15.315 -24.667 1.00 24.73 71 LEU B C 1
ATOM 1403 O O . LEU B 1 71 ? -31.796 -14.826 -25.477 1.00 23.97 71 LEU B O 1
ATOM 1408 N N . GLY B 1 72 ? -29.699 -15.444 -24.886 1.00 22.69 72 GLY B N 1
ATOM 1409 C CA . GLY B 1 72 ? -29.034 -15.076 -26.129 1.00 24.82 72 GLY B CA 1
ATOM 1410 C C . GLY B 1 72 ? -28.945 -16.245 -27.085 1.00 34.04 72 GLY B C 1
ATOM 1411 O O . GLY B 1 72 ? -28.744 -16.068 -28.293 1.00 35.84 72 GLY B O 1
ATOM 1412 N N . GLU B 1 73 ? -29.059 -17.468 -26.523 1.00 31.97 73 GLU B N 1
ATOM 1413 C CA . GLU B 1 73 ? -29.040 -18.711 -27.299 1.00 33.49 73 GLU B CA 1
ATOM 1414 C C . GLU B 1 73 ? -30.230 -19.577 -26.929 1.00 35.13 73 GLU B C 1
ATOM 1415 O O . GLU B 1 73 ? -30.666 -19.565 -25.775 1.00 34.06 73 GLU B O 1
ATOM 1421 N N . TRP B 1 74 ? -30.774 -20.299 -27.919 1.00 31.62 74 TRP B N 1
ATOM 1422 C CA . TRP B 1 74 ? -31.945 -21.131 -27.745 1.00 30.13 74 TRP B CA 1
ATOM 1423 C C . TRP B 1 74 ? -31.932 -22.283 -28.720 1.00 36.11 74 TRP B C 1
ATOM 1424 O O . TRP B 1 74 ? -32.037 -22.086 -29.933 1.00 37.12 74 TRP B O 1
ATOM 1435 N N . ALA B 1 75 ? -31.837 -23.501 -28.158 1.00 32.84 75 ALA B N 1
ATOM 1436 C CA . ALA B 1 75 ? -31.933 -24.766 -28.849 1.00 33.58 75 ALA B CA 1
ATOM 1437 C C . ALA B 1 75 ? -33.389 -25.149 -28.652 1.00 37.11 75 ALA B C 1
ATOM 1438 O O . ALA B 1 75 ? -33.810 -25.646 -27.605 1.00 35.01 75 ALA B O 1
ATOM 1440 N N . GLY B 1 76 ? -34.180 -24.637 -29.555 1.00 34.76 76 GLY B N 1
ATOM 1441 C CA . GLY B 1 76 ? -35.606 -24.894 -29.595 1.00 34.42 76 GLY B CA 1
ATOM 1442 C C . GLY B 1 76 ? -36.280 -23.971 -30.579 1.00 36.99 76 GLY B C 1
ATOM 1443 O O . GLY B 1 76 ? -35.622 -23.185 -31.269 1.00 35.98 76 GLY B O 1
ATOM 1444 N N . ASP B 1 77 ? -37.598 -24.066 -30.644 1.00 33.65 77 ASP B N 1
ATOM 1445 C CA . ASP B 1 77 ? -38.408 -23.237 -31.536 1.00 34.44 77 ASP B CA 1
ATOM 1446 C C . ASP B 1 77 ? -39.108 -22.135 -30.735 1.00 37.28 77 ASP B C 1
ATOM 1447 O O . ASP B 1 77 ? -39.294 -22.267 -29.531 1.00 39.10 77 ASP B O 1
ATOM 1452 N N . ALA B 1 78 ? -39.499 -21.054 -31.392 1.00 30.21 78 ALA B N 1
ATOM 1453 C CA . ALA B 1 78 ? -40.201 -19.974 -30.708 1.00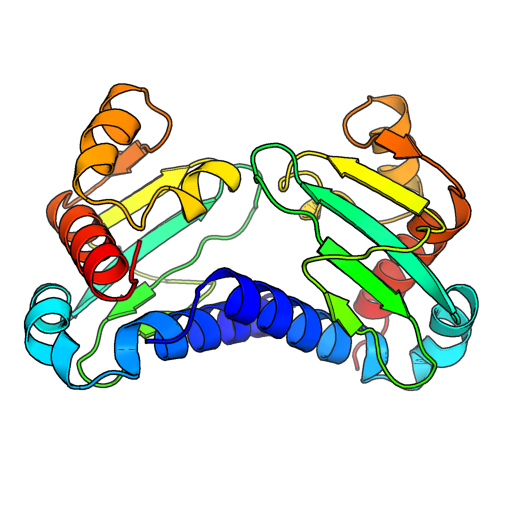 27.86 78 ALA B CA 1
ATOM 1454 C C . ALA B 1 78 ? -41.627 -20.034 -31.152 1.00 29.47 78 ALA B C 1
ATOM 1455 O O . ALA B 1 78 ? -41.902 -20.520 -32.249 1.00 29.23 78 ALA B O 1
ATOM 1457 N N . ASP B 1 79 ? -42.545 -19.549 -30.316 1.00 23.84 79 ASP B N 1
ATOM 1458 C CA . ASP B 1 79 ? -43.958 -19.500 -30.700 1.00 22.73 79 ASP B CA 1
ATOM 1459 C C . ASP B 1 79 ? -44.171 -18.385 -31.735 1.00 23.52 79 ASP B C 1
ATOM 1460 O O . ASP B 1 79 ? -45.066 -18.463 -32.576 1.00 22.95 79 ASP B O 1
ATOM 1465 N N . CYS B 1 80 ? -43.342 -17.333 -31.641 1.00 19.96 80 CYS B N 1
ATOM 1466 C CA . CYS B 1 80 ? -43.411 -16.162 -32.499 1.00 20.53 80 CYS B CA 1
ATOM 1467 C C . CYS B 1 80 ? -42.005 -15.597 -32.652 1.00 24.23 80 CYS B C 1
ATOM 1468 O O . CYS B 1 80 ? -41.220 -15.627 -31.695 1.00 23.07 80 CYS B O 1
ATOM 1471 N N . THR B 1 81 ? -41.685 -15.110 -33.859 1.00 21.55 81 THR B N 1
ATOM 1472 C CA . THR B 1 81 ? -40.386 -14.501 -34.159 1.00 21.82 81 THR B CA 1
ATOM 1473 C C . THR B 1 81 ? -40.647 -13.158 -34.807 1.00 28.11 81 THR B C 1
ATOM 1474 O O . THR B 1 81 ? -41.448 -13.071 -35.754 1.00 29.11 81 THR B O 1
ATOM 1478 N N . VAL B 1 82 ? -39.989 -12.108 -34.279 1.00 22.91 82 VAL B N 1
ATOM 1479 C CA . VAL B 1 82 ? -40.118 -10.757 -34.802 1.00 24.11 82 VAL B CA 1
ATOM 1480 C C . VAL B 1 82 ? -38.760 -10.288 -35.297 1.00 28.75 82 VAL B C 1
ATOM 1481 O O . VAL B 1 82 ? -37.739 -10.568 -34.656 1.00 28.39 82 VAL B O 1
ATOM 1485 N N . ILE B 1 83 ? -38.742 -9.672 -36.489 1.00 26.11 83 ILE B N 1
ATOM 1486 C CA . ILE B 1 83 ? -37.519 -9.183 -37.123 1.00 27.05 83 ILE B CA 1
ATOM 1487 C C . ILE B 1 83 ? -37.700 -7.700 -37.443 1.00 30.02 83 ILE B C 1
ATOM 1488 O O . ILE B 1 83 ? -38.668 -7.333 -38.109 1.00 28.84 83 ILE B O 1
ATOM 1493 N N . ALA B 1 84 ? -36.779 -6.848 -36.963 1.00 26.73 84 ALA B N 1
ATOM 1494 C CA . ALA B 1 84 ? -36.857 -5.403 -37.192 1.00 26.79 84 ALA B CA 1
ATOM 1495 C C . ALA B 1 84 ? -35.534 -4.718 -36.858 1.00 29.56 84 ALA B C 1
ATOM 1496 O O . ALA B 1 84 ? -34.725 -5.281 -36.106 1.00 26.42 84 ALA B O 1
ATOM 1498 N N . TYR B 1 85 ? -35.352 -3.476 -37.355 1.00 27.08 85 TYR B N 1
ATOM 1499 C CA . TYR B 1 85 ? -34.193 -2.663 -36.988 1.00 27.40 85 TYR B CA 1
ATOM 1500 C C . TYR B 1 85 ? -34.434 -2.158 -35.5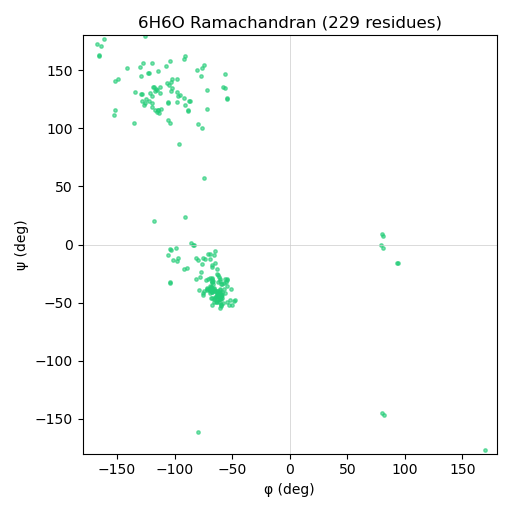64 1.00 28.97 85 TYR B C 1
ATOM 1501 O O . TYR B 1 85 ? -35.590 -2.088 -35.129 1.00 27.33 85 TYR B O 1
ATOM 1510 N N . ALA B 1 86 ? -33.352 -1.854 -34.825 1.00 25.43 86 ALA B N 1
ATOM 1511 C CA . ALA B 1 86 ? -33.408 -1.409 -33.439 1.00 24.73 86 ALA B CA 1
ATOM 1512 C C . ALA B 1 86 ? -34.357 -0.249 -33.206 1.00 27.51 86 ALA B C 1
ATOM 1513 O O . ALA B 1 86 ? -35.038 -0.253 -32.190 1.00 25.85 86 ALA B O 1
ATOM 1515 N N . SER B 1 87 ? -34.431 0.720 -34.152 1.00 24.84 87 SER B N 1
ATOM 1516 C CA . SER B 1 87 ? -35.306 1.895 -34.008 1.00 25.43 87 SER B CA 1
ATOM 1517 C C . SER B 1 87 ? -36.820 1.571 -33.987 1.00 30.64 87 SER B C 1
ATOM 1518 O O . SER B 1 87 ? -37.629 2.414 -33.560 1.00 30.63 87 SER B O 1
ATOM 1521 N N . VAL B 1 88 ? -37.194 0.354 -34.427 1.00 27.84 88 VAL B N 1
ATOM 1522 C CA . VAL B 1 88 ? -38.594 -0.091 -34.452 1.00 28.03 88 VAL B CA 1
ATOM 1523 C C . VAL B 1 88 ? -39.002 -0.590 -33.049 1.00 31.40 88 VAL B C 1
ATOM 1524 O O . VAL B 1 88 ? -40.166 -0.449 -32.677 1.00 31.88 88 VAL B O 1
ATOM 1528 N N . LEU B 1 89 ? -38.033 -1.131 -32.266 1.00 27.70 89 LEU B N 1
ATOM 1529 C CA . LEU B 1 89 ? -38.233 -1.677 -30.910 1.00 28.02 89 LEU B CA 1
ATOM 1530 C C . LEU B 1 89 ? -38.967 -0.724 -29.931 1.00 31.66 89 LEU B C 1
ATOM 1531 O O . LEU B 1 89 ? -39.940 -1.199 -29.334 1.00 30.14 89 LEU B O 1
ATOM 1536 N N . PRO B 1 90 ? -38.621 0.592 -29.784 1.00 29.99 90 PRO B N 1
ATOM 1537 C CA . PRO B 1 90 ? -39.431 1.454 -28.888 1.00 30.04 90 PRO B CA 1
ATOM 1538 C C . PRO B 1 90 ? -40.851 1.751 -29.411 1.00 34.21 90 PRO B C 1
ATOM 1539 O O . PRO B 1 90 ? -41.670 2.309 -28.664 1.00 35.35 90 PRO B O 1
ATOM 1543 N N . LYS B 1 91 ? -41.156 1.362 -30.669 1.00 28.54 91 LYS B N 1
ATOM 1544 C CA . LYS B 1 91 ? -42.501 1.540 -31.239 1.00 28.58 91 LYS B CA 1
ATOM 1545 C C . LYS B 1 91 ? -43.445 0.374 -30.822 1.00 31.32 91 LYS B C 1
ATOM 1546 O O . LYS B 1 91 ? -44.636 0.419 -31.132 1.00 31.03 91 LYS B O 1
ATOM 1552 N N . LEU B 1 92 ? -42.920 -0.618 -30.032 1.00 26.91 92 LEU B N 1
ATOM 1553 C CA . LEU B 1 92 ? -43.652 -1.815 -29.581 1.00 27.47 92 LEU B CA 1
ATOM 1554 C C . LEU B 1 92 ? -44.385 -1.681 -28.210 1.00 30.79 92 LEU B C 1
ATOM 1555 O O . LEU B 1 92 ? -44.673 -2.702 -27.572 1.00 29.29 92 LEU B O 1
ATOM 1560 N N . ARG B 1 93 ? -44.724 -0.451 -27.794 1.00 29.29 93 ARG B N 1
ATOM 1561 C CA . ARG B 1 93 ? -45.499 -0.192 -26.563 1.00 29.62 93 ARG B CA 1
ATOM 1562 C C . ARG B 1 93 ? -46.833 0.501 -26.918 1.00 35.98 93 ARG B C 1
ATOM 1563 O O . ARG B 1 93 ? -47.461 1.137 -26.068 1.00 34.93 93 ARG B O 1
ATOM 1571 N N . ASP B 1 94 ? -47.260 0.372 -28.180 1.00 35.08 94 ASP B N 1
ATOM 1572 C CA . ASP B 1 94 ? -48.507 0.953 -28.664 1.00 37.06 94 ASP B CA 1
ATOM 1573 C C . ASP B 1 94 ? -49.234 -0.095 -29.507 1.00 39.95 94 ASP B C 1
ATOM 1574 O O . ASP B 1 94 ? -48.816 -0.391 -30.630 1.00 39.02 94 ASP B O 1
ATOM 1579 N N . ARG B 1 95 ? -50.288 -0.701 -28.937 1.00 36.88 95 ARG B N 1
ATOM 1580 C CA . ARG B 1 95 ? -51.022 -1.785 -29.599 1.00 37.55 95 ARG B CA 1
ATOM 1581 C C . ARG B 1 95 ? -51.702 -1.393 -30.895 1.00 44.58 95 ARG B C 1
ATOM 1582 O O . ARG B 1 95 ? -51.798 -2.225 -31.801 1.00 45.42 95 ARG B O 1
ATOM 1590 N N . GLN B 1 96 ? -52.161 -0.145 -30.992 1.00 42.72 96 GLN B N 1
ATOM 1591 C CA . GLN B 1 96 ? -52.866 0.332 -32.175 1.00 44.40 96 GLN B CA 1
ATOM 1592 C C . GLN B 1 96 ? -51.935 0.626 -33.368 1.00 48.74 96 GLN B C 1
ATOM 1593 O O . GLN B 1 96 ? -52.426 0.680 -34.496 1.00 51.12 96 GLN B O 1
ATOM 1599 N N . GLN B 1 97 ? -50.603 0.766 -33.136 1.00 42.90 97 GLN B N 1
ATOM 1600 C CA . GLN B 1 97 ? -49.632 1.031 -34.203 1.00 42.56 97 GLN B CA 1
ATOM 1601 C C . GLN B 1 97 ? -48.902 -0.240 -34.711 1.00 44.60 97 GLN B C 1
ATOM 1602 O O . GLN B 1 97 ? -48.285 -0.189 -35.777 1.00 45.60 97 GLN B O 1
ATOM 1608 N N . LEU B 1 98 ? -48.978 -1.368 -33.971 1.00 38.16 98 LEU B N 1
ATOM 1609 C CA . LEU B 1 98 ? -48.369 -2.652 -34.350 1.00 35.83 98 LEU B CA 1
ATOM 1610 C C . LEU B 1 98 ? -48.851 -3.111 -35.732 1.00 37.42 98 LEU B C 1
ATOM 1611 O O . LEU B 1 98 ? -48.028 -3.545 -36.546 1.00 36.00 98 LEU B O 1
ATOM 1616 N N . THR B 1 99 ? -50.161 -2.948 -36.023 1.00 35.89 99 THR B N 1
ATOM 1617 C CA . THR B 1 99 ? -50.708 -3.301 -37.338 1.00 37.79 99 THR B CA 1
ATOM 1618 C C . THR B 1 99 ? -50.075 -2.444 -38.440 1.00 43.37 99 THR B C 1
ATOM 1619 O O . THR B 1 99 ? -49.727 -2.981 -39.494 1.00 44.54 99 THR B O 1
ATOM 1623 N N . ALA B 1 100 ? -49.894 -1.132 -38.181 1.00 39.33 100 ALA B N 1
ATOM 1624 C CA . ALA B 1 100 ? -49.257 -0.204 -39.124 1.00 39.79 100 ALA B CA 1
ATOM 1625 C C . ALA B 1 100 ? -47.793 -0.610 -39.376 1.00 42.18 100 ALA B C 1
ATOM 1626 O O . ALA B 1 100 ? -47.357 -0.575 -40.523 1.00 42.21 100 ALA B O 1
ATOM 1628 N N . LEU B 1 101 ? -47.064 -1.052 -38.320 1.00 36.73 101 LEU B N 1
ATOM 1629 C CA . LEU B 1 101 ? -45.674 -1.495 -38.458 1.00 36.38 101 LEU B CA 1
ATOM 1630 C C . LEU B 1 101 ? -45.554 -2.777 -39.271 1.00 39.58 101 LEU B C 1
ATOM 1631 O O . LEU B 1 101 ? -44.628 -2.901 -40.069 1.00 39.90 101 LEU B O 1
ATOM 1636 N N . ILE B 1 102 ? -46.505 -3.709 -39.094 1.00 36.27 102 ILE B N 1
ATOM 1637 C CA . ILE B 1 102 ? -46.532 -4.955 -39.861 1.00 36.93 102 ILE B CA 1
ATOM 1638 C C . ILE B 1 102 ? -46.849 -4.625 -41.332 1.00 44.80 102 ILE B C 1
ATOM 1639 O O . ILE B 1 102 ? -46.134 -5.092 -42.221 1.00 45.51 102 ILE B O 1
ATOM 1644 N N . ARG B 1 103 ? -47.857 -3.760 -41.569 1.00 43.58 103 ARG B N 1
ATOM 1645 C CA . ARG B 1 103 ? -48.263 -3.328 -42.910 1.00 46.42 103 ARG B CA 1
ATOM 1646 C C . ARG B 1 103 ? -47.119 -2.627 -43.661 1.00 52.02 103 ARG B C 1
ATOM 1647 O O . ARG B 1 103 ? -46.897 -2.933 -44.832 1.00 53.78 103 ARG B O 1
ATOM 1655 N N . SER B 1 104 ? -46.382 -1.722 -42.985 1.00 47.52 104 SER B N 1
ATOM 1656 C CA . SER B 1 104 ? -45.274 -0.981 -43.599 1.00 48.27 104 SER B CA 1
ATOM 1657 C C . SER B 1 104 ? -44.019 -1.834 -43.837 1.00 52.94 104 SER B C 1
ATOM 1658 O O . SER B 1 104 ? -43.106 -1.398 -44.541 1.00 53.25 104 SER B O 1
ATOM 1661 N N . GLY B 1 105 ? -43.975 -3.025 -43.240 1.00 48.71 105 GLY B N 1
ATOM 1662 C CA . GLY B 1 105 ? -42.830 -3.918 -43.360 1.00 47.98 105 GLY B CA 1
ATOM 1663 C C . GLY B 1 105 ? -41.693 -3.561 -42.424 1.00 49.49 105 GLY B C 1
ATOM 1664 O O . GLY B 1 105 ? -40.617 -4.151 -42.533 1.00 49.26 105 GLY B O 1
ATOM 1665 N N . GLU B 1 106 ? -41.920 -2.591 -41.496 1.00 43.98 106 GLU B N 1
ATOM 1666 C CA . GLU B 1 106 ? -40.939 -2.180 -40.489 1.00 41.73 106 GLU B CA 1
ATOM 1667 C C . GLU B 1 106 ? -40.731 -3.323 -39.493 1.00 41.32 106 GLU B C 1
ATOM 1668 O O . GLU B 1 106 ? -39.628 -3.476 -38.972 1.00 40.15 106 GLU B O 1
ATOM 1674 N N . LEU B 1 107 ? -41.784 -4.130 -39.244 1.00 35.45 107 LEU B N 1
ATOM 1675 C CA . LEU B 1 107 ? -41.707 -5.296 -38.364 1.00 33.58 107 LEU B CA 1
ATOM 1676 C C . LEU B 1 107 ? -42.209 -6.538 -39.100 1.00 36.83 107 LEU B C 1
ATOM 1677 O O . LEU B 1 107 ? -43.365 -6.570 -39.530 1.00 37.36 107 LEU B O 1
ATOM 1682 N N . GLU B 1 108 ? -41.343 -7.553 -39.248 1.00 31.30 108 GLU B N 1
ATOM 1683 C CA . GLU B 1 108 ? -41.726 -8.810 -39.900 1.00 30.98 108 GLU B CA 1
ATOM 1684 C C . GLU B 1 108 ? -42.077 -9.813 -38.809 1.00 32.38 108 GLU B C 1
ATOM 1685 O O . GLU B 1 108 ? -41.333 -9.951 -37.843 1.00 30.17 108 GLU B O 1
ATOM 1691 N N . VAL B 1 109 ? -43.225 -10.482 -38.942 1.00 29.26 109 VAL B N 1
ATOM 1692 C CA . VAL B 1 109 ? -43.670 -11.480 -37.959 1.00 27.87 109 VAL B CA 1
ATOM 1693 C C . VAL B 1 109 ? -43.731 -12.884 -38.571 1.00 33.05 109 VAL B C 1
ATOM 1694 O O . VAL B 1 109 ? -44.307 -13.075 -39.642 1.00 33.14 109 VAL B O 1
ATOM 1698 N N . GLN B 1 110 ? -43.178 -13.863 -37.852 1.00 30.21 110 GLN B N 1
ATOM 1699 C CA . GLN B 1 110 ? -43.222 -15.281 -38.205 1.00 30.97 110 GLN B CA 1
ATOM 1700 C C . GLN B 1 110 ? -43.860 -16.012 -37.022 1.00 34.33 110 GLN B C 1
ATOM 1701 O O . GLN B 1 110 ? -43.716 -15.581 -35.875 1.00 32.94 110 GLN B O 1
ATOM 1707 N N . GLY B 1 111 ? -44.586 -17.078 -37.300 1.00 31.00 111 GLY B N 1
ATOM 1708 C CA . GLY B 1 111 ? -45.244 -17.850 -36.258 1.00 30.36 111 GLY B CA 1
ATOM 1709 C C . GLY B 1 111 ? -46.554 -17.234 -35.820 1.00 34.43 111 GLY B C 1
ATOM 1710 O O . GLY B 1 111 ? -47.271 -16.640 -36.636 1.00 35.21 111 GLY B O 1
ATOM 1711 N N . ASP B 1 112 ? -46.884 -17.389 -34.524 1.00 28.85 112 ASP B N 1
ATOM 1712 C CA . ASP B 1 112 ? -48.135 -16.920 -33.924 1.00 27.40 112 ASP B CA 1
ATOM 1713 C C . ASP B 1 112 ? -48.176 -15.407 -33.663 1.00 28.67 112 ASP B C 1
ATOM 1714 O O . ASP B 1 112 ? -47.678 -14.959 -32.630 1.00 25.87 112 ASP B O 1
ATOM 1719 N N . ILE B 1 113 ? -48.840 -14.633 -34.566 1.00 26.62 113 ILE B N 1
ATOM 1720 C CA . ILE B 1 113 ? -48.993 -13.160 -34.465 1.00 26.70 113 ILE B CA 1
ATOM 1721 C C . ILE B 1 113 ? -49.604 -12.713 -33.100 1.00 28.74 113 ILE B C 1
ATOM 1722 O O . ILE B 1 113 ? -49.272 -11.631 -32.616 1.00 27.61 113 ILE B O 1
ATOM 1727 N N . GLN B 1 114 ? -50.458 -13.554 -32.478 1.00 25.23 114 GLN B N 1
ATOM 1728 C CA . GLN B 1 114 ? -51.104 -13.248 -31.190 1.00 25.42 114 GLN B CA 1
ATOM 1729 C C . GLN B 1 114 ? -50.100 -12.998 -30.065 1.00 26.65 114 GLN B C 1
ATOM 1730 O O . GLN B 1 114 ? -50.346 -12.142 -29.213 1.00 24.58 114 GLN B O 1
ATOM 1736 N N . VAL B 1 115 ? -48.958 -13.705 -30.089 1.00 22.05 115 VAL B N 1
ATOM 1737 C CA . VAL B 1 115 ? -47.902 -13.555 -29.077 1.00 20.40 115 VAL B CA 1
ATOM 1738 C C . VAL B 1 115 ? -47.370 -12.106 -29.053 1.00 23.04 115 VAL B C 1
ATOM 1739 O O . VAL B 1 115 ? -47.370 -11.482 -27.988 1.00 21.83 115 VAL B O 1
ATOM 1743 N N . VAL B 1 116 ? -46.971 -11.565 -30.223 1.00 21.93 116 VAL B N 1
ATOM 1744 C CA . VAL B 1 116 ? -46.467 -10.182 -30.305 1.00 21.15 116 VAL B CA 1
ATOM 1745 C C . VAL B 1 116 ? -47.607 -9.185 -30.029 1.00 22.59 116 VAL B C 1
ATOM 1746 O O . VAL B 1 116 ? -47.363 -8.204 -29.343 1.00 20.99 116 VAL B O 1
ATOM 1750 N N . GLN B 1 117 ? -48.850 -9.468 -30.481 1.00 20.13 117 GLN B N 1
ATOM 1751 C CA . GLN B 1 117 ? -49.993 -8.585 -30.188 1.00 20.59 117 GLN B CA 1
ATOM 1752 C C . GLN B 1 117 ? -50.202 -8.488 -28.671 1.00 23.49 117 GLN B C 1
ATOM 1753 O O . GLN B 1 117 ? -50.363 -7.377 -28.149 1.00 23.81 117 GLN B O 1
ATOM 1759 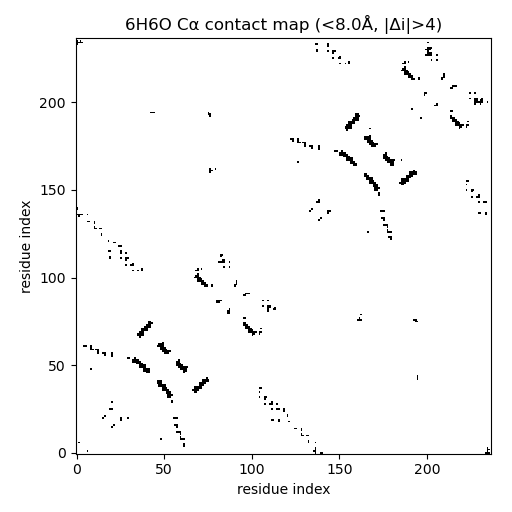N N . ASN B 1 118 ? -50.124 -9.647 -27.957 1.00 19.60 118 ASN B N 1
ATOM 1760 C CA . ASN B 1 118 ? -50.302 -9.686 -26.505 1.00 18.53 118 ASN B CA 1
ATOM 1761 C C . ASN B 1 118 ? -49.154 -9.006 -25.792 1.00 21.02 118 ASN B C 1
ATOM 1762 O O . ASN B 1 118 ? -49.388 -8.288 -24.814 1.00 19.81 118 ASN B O 1
ATOM 1767 N N . PHE B 1 119 ? -47.931 -9.183 -26.315 1.00 16.53 119 PHE B N 1
ATOM 1768 C CA . PHE B 1 119 ? -46.740 -8.532 -25.742 1.00 15.85 119 PHE B CA 1
ATOM 1769 C C . PHE B 1 119 ? -46.865 -6.991 -25.815 1.00 20.37 119 PHE B C 1
ATOM 1770 O O . PHE B 1 119 ? -46.666 -6.314 -24.808 1.00 19.84 119 PHE B O 1
ATOM 1778 N N . VAL B 1 120 ? -47.207 -6.463 -27.000 1.00 18.37 120 VAL B N 1
ATOM 1779 C CA . VAL B 1 120 ? -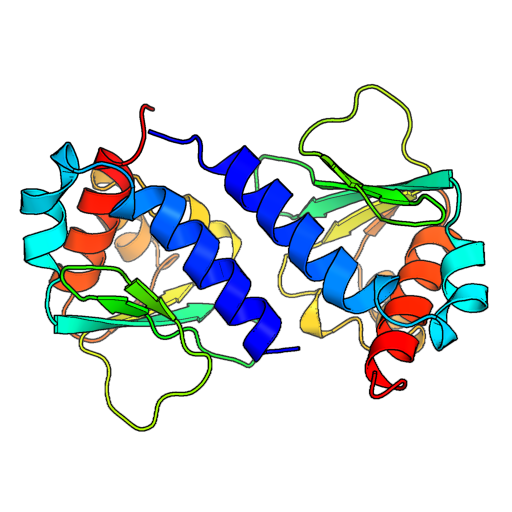47.401 -5.032 -27.265 1.00 18.59 120 VAL B CA 1
ATOM 1780 C C . VAL B 1 120 ? -48.564 -4.486 -26.406 1.00 22.54 120 VAL B C 1
ATOM 1781 O O . VAL B 1 120 ? -48.412 -3.443 -25.794 1.00 19.43 120 VAL B O 1
ATOM 1785 N N . ALA B 1 121 ? -49.675 -5.238 -26.294 1.00 20.85 121 ALA B N 1
ATOM 1786 C CA . ALA B 1 121 ? -50.825 -4.863 -25.452 1.00 20.27 121 ALA B CA 1
ATOM 1787 C C . ALA B 1 121 ? -50.361 -4.742 -23.988 1.00 20.85 121 ALA B C 1
ATOM 1788 O O . ALA B 1 121 ? -50.681 -3.746 -23.338 1.00 18.87 121 ALA B O 1
ATOM 1790 N N . LEU B 1 122 ? -49.533 -5.721 -23.504 1.00 17.55 122 LEU B N 1
ATOM 1791 C CA . LEU B 1 122 ? -49.002 -5.705 -22.143 1.00 17.48 122 LEU B CA 1
ATOM 1792 C C . LEU B 1 122 ? -48.072 -4.493 -21.943 1.00 21.94 122 LEU B C 1
ATOM 1793 O O . LEU B 1 122 ? -48.219 -3.759 -20.950 1.00 21.10 122 LEU B O 1
ATOM 1798 N N . ALA B 1 123 ? -47.114 -4.299 -22.885 1.00 18.56 123 ALA B N 1
ATOM 1799 C CA . ALA B 1 123 ? -46.181 -3.164 -22.864 1.00 18.81 123 ALA B CA 1
ATOM 1800 C C . ALA B 1 123 ? -46.956 -1.796 -22.852 1.00 20.59 123 ALA B C 1
ATOM 1801 O O . ALA B 1 123 ? -46.591 -0.877 -22.105 1.00 19.76 123 ALA B O 1
ATOM 1803 N N . ASP B 1 124 ? -48.065 -1.698 -23.600 1.00 18.72 124 ASP B N 1
ATOM 1804 C CA . ASP B 1 124 ? -48.915 -0.507 -23.633 1.00 18.60 124 ASP B CA 1
ATOM 1805 C C . ASP B 1 124 ? -49.566 -0.269 -22.267 1.00 21.35 124 ASP B C 1
ATOM 1806 O O . ASP B 1 124 ? -49.494 0.844 -21.742 1.00 20.02 124 ASP B O 1
ATOM 1811 N N . LEU B 1 125 ? -50.115 -1.344 -21.648 1.00 18.19 125 LEU B N 1
ATOM 1812 C CA . LEU B 1 125 ? -50.747 -1.265 -20.330 1.00 17.13 125 LEU B CA 1
ATOM 1813 C C . LEU B 1 125 ? -49.733 -0.968 -19.226 1.00 19.22 125 LEU B C 1
ATOM 1814 O O . LEU B 1 125 ? -50.080 -0.298 -18.252 1.00 17.04 125 LEU B O 1
ATOM 1819 N N . ALA B 1 126 ? -48.481 -1.413 -19.406 1.00 17.22 126 ALA B N 1
ATOM 1820 C CA . ALA B 1 126 ? -47.407 -1.144 -18.435 1.00 16.84 126 ALA B CA 1
ATOM 1821 C C . ALA B 1 126 ? -46.975 0.334 -18.388 1.00 22.50 126 ALA B C 1
ATOM 1822 O O . ALA B 1 126 ? -46.282 0.722 -17.446 1.00 21.56 126 ALA B O 1
ATOM 1824 N N . GLU B 1 127 ? -47.386 1.174 -19.359 1.00 19.83 127 GLU B N 1
ATOM 1825 C CA . GLU B 1 127 ? -46.889 2.541 -19.423 1.00 21.04 127 GLU B CA 1
ATOM 1826 C C . GLU B 1 127 ? -47.929 3.630 -19.667 1.00 23.27 127 GLU B C 1
ATOM 1827 O O . GLU B 1 127 ? -48.722 3.538 -20.608 1.00 22.00 127 GLU B O 1
ATOM 1833 N N . PHE B 1 128 ? -47.883 4.689 -18.839 1.00 21.61 128 PHE B N 1
ATOM 1834 C CA . PHE B 1 128 ? -48.721 5.882 -19.009 1.00 24.73 128 PHE B CA 1
ATOM 1835 C C . PHE B 1 128 ? -48.152 6.617 -20.242 1.00 31.35 128 PHE B C 1
ATOM 1836 O O . PHE B 1 128 ? -46.930 6.744 -20.352 1.00 31.65 128 PHE B O 1
ATOM 1844 N N . ASP B 1 129 ? -49.018 7.052 -21.177 1.00 30.23 129 ASP B N 1
ATOM 1845 C CA . ASP B 1 129 ? -48.599 7.721 -22.416 1.00 46.12 129 ASP B CA 1
ATOM 1846 C C . ASP B 1 129 ? -48.079 9.142 -22.190 1.00 86.36 129 ASP B C 1
ATOM 1847 O O . ASP B 1 129 ? -48.428 9.788 -21.204 1.00 54.95 129 ASP B O 1
#

GO terms:
  GO:0005737 cytoplasm (C, EXP)
  GO:0042802 identical protein binding (F, IDA)
  GO:0110142 ubiquinone biosynthesis complex (C, IDA)
  GO:0006744 ubiquinone biosynthetic process (P, IMP)
  GO:0005515 protein binding (F, IPI)

InterPro domains:
  IPR003033 SCP2 sterol-binding domain [PF02036] (15-113)
  IPR036527 SCP2 sterol-binding domain superfamily [SSF55718] (12-111)
  IPR038989 Ubiquinone biosynthesis accessory factor UbiJ [MF_02215] (5-201)
  IPR038989 Ubiquinone biosynthesis accessory factor UbiJ [PTHR38693] (1-201)

Organism: Escherichia coli (strain K12) (NCBI:txid83333)